Protein AF-A0A417IJ03-F1 (afdb_monomer)

Secondary structure (DSSP, 8-state):
--HHHHHHHHHHHIIIIIGGG--EEPP-SS-SSTTS---EEPPEEEESSPPPGGGS-TT-S-S-SEEEEEEEEEEEETTTTEEEEEEEEEEEEE--EEEGGGS-EE-SSSS--EE---SHHHHT-EEE-STTHHHHHHHHHHHHHHHHH-SEETTEEE-GGG--EEEE--BTTB----TTEEEEEEEEEEEEE-----GGGTT--

pLDDT: mean 91.31, std 9.57, range [49.16, 98.75]

Nearest PDB structures (foldseek):
  3fz2-assembly3_B  TM=5.671E-01  e=1.689E-02  Lambdavirus lambda
  3fzb-assembly1_B  TM=5.081E-01  e=8.027E-03  Lambdavirus lambda
  3fzb-assembly1_A  TM=5.126E-01  e=3.341E-02  Lambdavirus lambda
  3fzb-assembly2_C  TM=5.091E-01  e=3.782E-02  Lambdavirus lambda
  1q40-assembly3_C-2  TM=2.341E-01  e=6.494E+00  Candida albicans

Sequence (205 aa):
MSIVNSIETVRDWLTAEVCPLVKLKLPDDNATDASYPYKLVNPAAFSLFVPSKDRTPPNIAAPIPSVCVQIVQGDDDLLQSARDIKIRLCFSAWDPGYHGPDIFKPKGDGSGTYIQQYNEAAASYFVKNGEGWRDAWNFVDTALRLIENAEYLGDLRVIKEKGITFGPVTEQDAVPDFYPYWFAWAEFSVEEALTRNPKSYQHLL

Foldseek 3Di:
DDPVVVQVLLQVLCQPQQQVVAWAFDDDPPDLWLQPPTGTDRAHEEEADQDDQVPDPPVHPGSPQYKYKDWPDKDAPPVQQKMKTKIKIKGKGFHQFDAQQNDWDQPPPPPRDTGGDDDPVRSNDTDGDQPRLVSRVVSVVSVCVVLQPDCDSRQWGWPPVVPKDKFFDDDPNHRDPPPRMGMIMMITMTMDRNDDDDPVCPVVD

Radius of gyration: 20.74 Å; Cα contacts (8 Å, |Δi|>4): 393; chains: 1; bounding box: 51×36×72 Å

Structure (mmCIF, N/CA/C/O backbone):
data_AF-A0A417IJ03-F1
#
_entry.id   AF-A0A417IJ03-F1
#
loop_
_atom_site.group_PDB
_atom_site.id
_atom_site.type_symbol
_atom_site.label_atom_id
_atom_site.label_alt_id
_atom_site.label_comp_id
_atom_site.label_asym_id
_atom_site.label_entity_id
_atom_site.label_seq_id
_atom_site.pdbx_PDB_ins_code
_atom_site.Cartn_x
_atom_site.Cartn_y
_atom_site.Cartn_z
_atom_site.occupancy
_atom_site.B_iso_or_equiv
_atom_site.auth_seq_id
_atom_site.auth_comp_id
_atom_site.auth_asym_id
_atom_site.auth_ato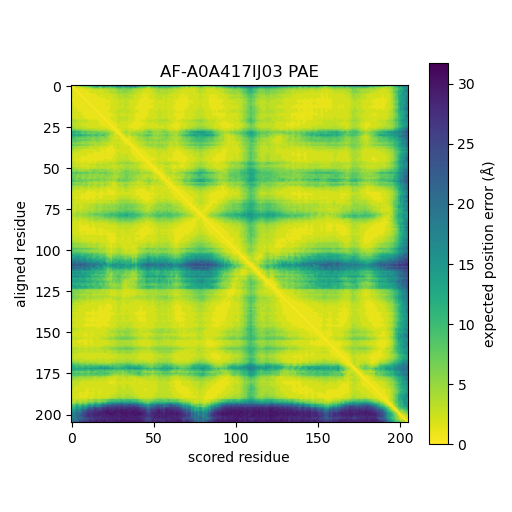m_id
_atom_site.pdbx_PDB_model_num
ATOM 1 N N . MET A 1 1 ? -14.340 -6.706 20.534 1.00 72.06 1 MET A N 1
ATOM 2 C CA . MET A 1 1 ? -13.175 -7.069 19.693 1.00 72.06 1 MET A CA 1
ATOM 3 C C . MET A 1 1 ? -11.891 -6.543 20.344 1.00 72.06 1 MET A C 1
ATOM 5 O O . MET A 1 1 ? -11.991 -5.743 21.274 1.00 72.06 1 MET A O 1
ATOM 9 N N . SER A 1 2 ? -10.714 -7.085 20.003 1.00 85.75 2 SER A N 1
ATOM 10 C CA . SER A 1 2 ? -9.432 -6.617 20.558 1.00 85.75 2 SER A CA 1
ATOM 11 C C . SER A 1 2 ? -8.776 -5.626 19.597 1.00 85.75 2 SER A C 1
ATOM 13 O O . SER A 1 2 ? -8.913 -5.787 18.392 1.00 85.75 2 SER A O 1
ATOM 15 N N . ILE 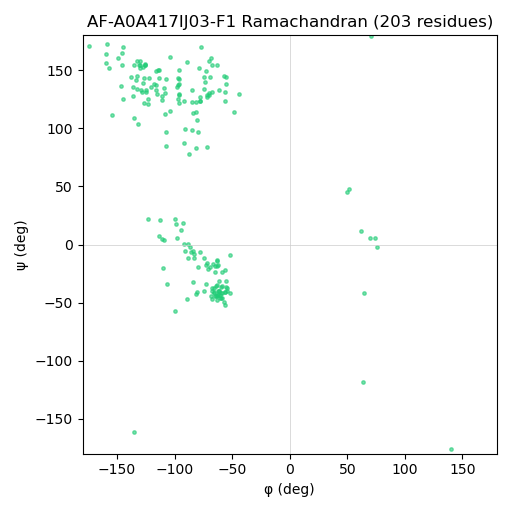A 1 3 ? -7.999 -4.674 20.121 1.00 90.50 3 ILE A N 1
ATOM 16 C CA . ILE A 1 3 ? -7.234 -3.712 19.307 1.00 90.50 3 ILE A CA 1
ATOM 17 C C . ILE A 1 3 ? -6.314 -4.433 18.304 1.00 90.50 3 ILE A C 1
ATOM 19 O O . ILE A 1 3 ? -6.135 -3.985 17.176 1.00 90.50 3 ILE A O 1
ATOM 23 N N . VAL A 1 4 ? -5.741 -5.571 18.714 1.00 92.00 4 VAL A N 1
ATOM 24 C CA . VAL A 1 4 ? -4.904 -6.404 17.840 1.00 92.00 4 VAL A CA 1
ATOM 25 C C . VAL A 1 4 ? -5.733 -6.942 16.680 1.00 92.00 4 VAL A C 1
ATOM 27 O O . VAL A 1 4 ? -5.292 -6.859 15.541 1.00 92.00 4 VAL A O 1
ATOM 30 N N . ASN A 1 5 ? -6.950 -7.423 16.946 1.00 92.06 5 ASN A N 1
ATOM 31 C CA . ASN A 1 5 ? -7.827 -7.922 15.890 1.00 92.06 5 ASN A CA 1
ATOM 32 C C . ASN A 1 5 ? -8.161 -6.817 14.891 1.00 92.06 5 ASN A C 1
ATOM 34 O O . ASN A 1 5 ? -8.135 -7.092 13.704 1.00 92.06 5 ASN A O 1
ATOM 38 N N . SER A 1 6 ? -8.401 -5.579 15.331 1.00 93.81 6 SER A N 1
ATOM 39 C CA . SER A 1 6 ? -8.721 -4.489 14.405 1.00 93.81 6 SER A CA 1
ATOM 40 C C . SER A 1 6 ? -7.569 -4.225 13.418 1.00 93.81 6 SER A C 1
ATOM 42 O O . SER A 1 6 ? -7.801 -4.038 12.226 1.00 93.81 6 SER A O 1
ATOM 44 N N . ILE A 1 7 ? -6.312 -4.271 13.882 1.00 96.38 7 ILE A N 1
ATOM 45 C CA . ILE A 1 7 ? -5.127 -4.133 13.012 1.00 96.38 7 ILE A CA 1
ATOM 46 C C . ILE A 1 7 ? -5.058 -5.287 12.006 1.00 96.38 7 ILE A C 1
ATOM 48 O O . ILE A 1 7 ? -4.857 -5.066 10.811 1.00 96.38 7 ILE A O 1
ATOM 52 N N . GLU A 1 8 ? -5.225 -6.513 12.495 1.00 96.69 8 GLU A N 1
ATOM 53 C CA . GLU A 1 8 ? -5.137 -7.731 11.690 1.00 96.69 8 GLU A CA 1
ATOM 54 C C . GLU A 1 8 ? -6.263 -7.799 10.650 1.00 96.69 8 GLU A C 1
ATOM 56 O O . GLU A 1 8 ? -5.994 -8.110 9.495 1.00 96.69 8 GLU A O 1
ATOM 61 N N . THR A 1 9 ? -7.489 -7.407 11.012 1.00 97.69 9 THR A N 1
ATOM 62 C CA . THR A 1 9 ? -8.634 -7.317 10.099 1.00 97.69 9 THR A CA 1
ATOM 63 C C . THR A 1 9 ? -8.343 -6.356 8.946 1.00 97.69 9 THR A C 1
ATOM 65 O O . THR A 1 9 ? -8.577 -6.697 7.786 1.00 97.69 9 THR A O 1
ATOM 68 N N . VAL A 1 10 ? -7.783 -5.172 9.226 1.00 98.31 10 VAL A N 1
ATOM 69 C CA . VAL A 1 10 ? -7.404 -4.223 8.165 1.00 98.31 10 VAL A CA 1
ATOM 70 C C . VAL A 1 10 ? -6.269 -4.784 7.303 1.00 98.31 10 VAL A C 1
ATOM 72 O O . VAL A 1 10 ? -6.330 -4.671 6.079 1.00 98.31 10 VAL A O 1
ATOM 75 N N . ARG A 1 11 ? -5.250 -5.419 7.898 1.00 98.19 11 ARG A N 1
ATOM 76 C CA . ARG A 1 11 ? -4.164 -6.069 7.140 1.00 98.19 11 ARG A CA 1
ATOM 77 C C . ARG A 1 11 ? -4.706 -7.155 6.210 1.00 98.19 11 ARG A C 1
ATOM 79 O O . ARG A 1 11 ? -4.299 -7.227 5.049 1.00 98.19 11 ARG A O 1
ATOM 86 N N . ASP A 1 12 ? -5.593 -8.005 6.707 1.00 98.31 12 ASP A N 1
ATOM 87 C CA . ASP A 1 12 ? -6.152 -9.119 5.941 1.00 98.31 12 ASP A CA 1
ATOM 88 C C . ASP A 1 12 ? -7.032 -8.609 4.802 1.00 98.31 12 ASP A C 1
ATOM 90 O O . ASP A 1 12 ? -6.914 -9.089 3.674 1.00 98.31 12 ASP A O 1
ATOM 94 N N . TRP A 1 13 ? -7.816 -7.559 5.054 1.00 98.56 13 TRP A N 1
ATOM 95 C CA . TRP A 1 13 ? -8.566 -6.868 4.009 1.00 98.56 13 TRP A CA 1
ATOM 96 C C . TRP A 1 13 ? -7.643 -6.270 2.935 1.00 98.56 13 TRP A C 1
ATOM 98 O O . TRP A 1 13 ? -7.865 -6.490 1.747 1.00 98.56 13 TRP A O 1
ATOM 108 N N . LEU A 1 14 ? -6.554 -5.593 3.320 1.00 98.56 14 LEU A N 1
ATOM 109 C CA . LEU A 1 14 ? -5.557 -5.080 2.367 1.00 98.56 14 LEU A CA 1
ATOM 110 C C . LEU A 1 14 ? -4.932 -6.207 1.537 1.00 98.56 14 LEU A C 1
ATOM 112 O O . LEU A 1 14 ? -4.755 -6.058 0.328 1.00 98.56 14 LEU A O 1
ATOM 116 N N . THR A 1 15 ? -4.623 -7.335 2.180 1.00 98.12 15 THR A N 1
ATOM 117 C CA . THR A 1 15 ? -4.050 -8.524 1.534 1.00 98.12 15 THR A CA 1
ATOM 118 C C . THR A 1 15 ? -4.996 -9.115 0.493 1.00 98.12 15 THR A C 1
ATOM 120 O O . THR A 1 15 ? -4.536 -9.538 -0.567 1.00 98.12 15 THR A O 1
ATOM 123 N N . ALA A 1 16 ? -6.295 -9.150 0.786 1.00 98.25 16 ALA A N 1
ATOM 124 C CA . ALA A 1 16 ? -7.304 -9.746 -0.082 1.00 98.25 16 ALA A CA 1
ATOM 125 C C . ALA A 1 16 ? -7.754 -8.808 -1.212 1.00 98.25 16 ALA A C 1
ATOM 127 O O . ALA A 1 16 ? -7.877 -9.247 -2.353 1.00 98.25 16 ALA A O 1
ATOM 128 N N . GLU A 1 17 ? -7.965 -7.526 -0.914 1.00 98.19 17 GLU A N 1
ATOM 129 C CA . GLU A 1 17 ? -8.695 -6.619 -1.808 1.00 98.19 17 GLU A CA 1
ATOM 130 C C . GLU A 1 17 ? -7.791 -5.606 -2.518 1.00 98.19 17 GLU A C 1
ATOM 132 O O . GLU A 1 17 ? -8.041 -5.255 -3.670 1.00 98.19 17 GLU A O 1
ATOM 137 N N . VAL A 1 18 ? -6.718 -5.138 -1.868 1.00 98.25 18 VAL A N 1
ATOM 138 C CA . VAL A 1 18 ? -5.872 -4.058 -2.408 1.00 98.25 18 VAL A CA 1
ATOM 139 C C . VAL A 1 18 ? -4.607 -4.606 -3.060 1.00 98.25 18 VAL A C 1
ATOM 141 O O . VAL A 1 18 ? -4.351 -4.357 -4.240 1.00 98.25 18 VAL A O 1
ATOM 144 N N . CYS A 1 19 ? -3.801 -5.359 -2.309 1.00 98.06 19 CYS A N 1
ATOM 145 C CA . CYS A 1 19 ? -2.496 -5.847 -2.757 1.00 98.06 19 CYS A CA 1
ATOM 146 C C . CYS A 1 19 ? -2.537 -6.632 -4.086 1.00 98.06 19 CYS A C 1
ATOM 148 O O . CYS A 1 19 ? -1.631 -6.451 -4.907 1.00 98.06 19 CYS A O 1
ATOM 150 N N . PRO A 1 20 ? -3.562 -7.457 -4.382 1.00 98.31 20 PRO A N 1
ATOM 151 C CA . PRO A 1 20 ? -3.639 -8.175 -5.653 1.00 98.31 20 PRO A CA 1
ATOM 152 C C . PRO A 1 20 ? -3.795 -7.270 -6.884 1.00 98.31 20 PRO A C 1
ATOM 154 O O . PRO A 1 20 ? -3.406 -7.680 -7.981 1.00 98.31 20 PRO A O 1
ATOM 157 N N . LEU A 1 21 ? -4.317 -6.049 -6.712 1.00 98.12 21 LEU A N 1
ATOM 158 C CA . LEU A 1 21 ? -4.596 -5.104 -7.800 1.00 98.12 21 LEU A CA 1
ATOM 159 C C . LEU A 1 21 ? -3.378 -4.281 -8.231 1.00 98.12 21 LEU A C 1
ATOM 161 O O . LEU A 1 21 ? -3.425 -3.625 -9.270 1.00 98.12 21 LEU A O 1
ATOM 165 N N . VAL A 1 22 ? -2.294 -4.314 -7.455 1.00 96.75 22 VAL A N 1
ATOM 166 C CA . VAL A 1 22 ? -1.090 -3.515 -7.706 1.00 96.75 22 VAL A CA 1
ATOM 167 C C . VAL A 1 22 ? 0.090 -4.433 -8.007 1.00 96.75 22 VAL A C 1
ATOM 169 O O . VAL A 1 22 ? 0.288 -5.459 -7.354 1.00 96.75 22 VAL A O 1
ATOM 172 N N . LYS A 1 23 ? 0.889 -4.060 -9.007 1.00 96.44 23 LYS A N 1
ATOM 173 C CA . LYS A 1 23 ? 2.135 -4.733 -9.382 1.00 96.44 23 LYS A CA 1
ATOM 174 C C . LYS A 1 23 ? 3.272 -3.723 -9.326 1.00 96.44 23 LYS A C 1
ATOM 176 O O . LYS A 1 23 ? 3.221 -2.728 -10.034 1.00 96.44 23 LYS A O 1
ATOM 181 N N . LEU A 1 24 ? 4.271 -3.994 -8.495 1.00 97.31 24 LEU A N 1
ATOM 182 C CA . LEU A 1 24 ? 5.397 -3.099 -8.219 1.00 97.31 24 LEU A CA 1
ATOM 183 C C . LEU A 1 24 ? 6.721 -3.854 -8.361 1.00 97.31 24 LEU A C 1
ATOM 185 O O . LEU A 1 24 ? 6.754 -5.078 -8.201 1.00 97.31 24 LEU A O 1
ATOM 189 N N . LYS A 1 25 ? 7.807 -3.138 -8.666 1.00 96.81 25 LYS A N 1
ATOM 190 C CA . LYS A 1 25 ? 9.141 -3.734 -8.820 1.00 96.81 25 LYS A CA 1
ATOM 191 C C . LYS A 1 25 ? 9.598 -4.380 -7.511 1.00 96.81 25 LYS A C 1
ATOM 193 O O . LYS A 1 25 ? 9.488 -3.796 -6.434 1.00 96.81 25 LYS A O 1
ATOM 198 N N . LEU A 1 26 ? 10.109 -5.603 -7.615 1.00 96.19 26 LEU A N 1
ATOM 199 C CA . LEU A 1 26 ? 10.764 -6.294 -6.509 1.00 96.19 26 LEU A CA 1
ATOM 200 C C . LEU A 1 26 ? 12.185 -5.731 -6.354 1.00 96.19 26 LEU A C 1
ATOM 202 O O . LEU A 1 26 ? 12.930 -5.812 -7.328 1.00 96.19 26 LEU A O 1
ATOM 206 N N . PRO A 1 27 ? 12.589 -5.214 -5.183 1.00 94.56 27 PRO A N 1
ATOM 207 C CA . PRO A 1 27 ? 13.952 -4.743 -4.975 1.00 94.56 27 PRO A CA 1
ATOM 208 C C . PRO A 1 27 ? 14.991 -5.830 -5.255 1.00 94.56 27 PRO A C 1
ATOM 210 O O . PRO A 1 27 ? 14.778 -6.999 -4.924 1.00 94.56 27 PRO A O 1
ATOM 213 N N . ASP A 1 28 ? 16.132 -5.420 -5.798 1.00 91.19 28 ASP A N 1
ATOM 214 C CA . ASP A 1 28 ? 17.338 -6.239 -5.888 1.00 91.19 28 ASP A CA 1
ATOM 215 C C . ASP A 1 28 ? 18.481 -5.542 -5.142 1.00 91.19 28 ASP A C 1
ATOM 217 O O . ASP A 1 28 ? 18.673 -4.329 -5.249 1.00 91.19 28 ASP A O 1
ATOM 221 N N . ASP A 1 29 ? 19.223 -6.319 -4.358 1.00 84.81 29 ASP A N 1
ATOM 222 C CA . ASP A 1 29 ? 20.291 -5.806 -3.498 1.00 84.81 29 ASP A CA 1
ATOM 223 C C . ASP A 1 29 ? 21.592 -5.539 -4.250 1.00 84.81 29 ASP A C 1
ATOM 225 O O . ASP A 1 29 ? 22.449 -4.801 -3.765 1.00 84.81 29 ASP A O 1
ATOM 229 N N . ASN A 1 30 ? 21.742 -6.143 -5.424 1.00 88.69 30 ASN A N 1
ATOM 230 C CA . ASN A 1 30 ? 22.956 -6.119 -6.223 1.00 88.69 30 ASN A CA 1
ATOM 231 C C . ASN A 1 30 ? 22.792 -5.295 -7.504 1.00 88.69 30 ASN A C 1
ATOM 233 O O . ASN A 1 30 ? 23.799 -4.878 -8.072 1.00 88.69 30 ASN A O 1
ATOM 237 N N . ALA A 1 31 ? 21.557 -5.058 -7.960 1.00 89.31 31 ALA A N 1
ATOM 238 C CA . ALA A 1 31 ? 21.288 -4.419 -9.243 1.00 89.31 31 ALA A CA 1
ATOM 239 C C . ALA A 1 31 ? 20.196 -3.339 -9.163 1.00 89.31 31 ALA A C 1
ATOM 241 O O . ALA A 1 31 ? 19.004 -3.620 -9.064 1.00 89.31 31 ALA A O 1
ATOM 242 N N . THR A 1 32 ? 20.614 -2.076 -9.285 1.00 89.19 32 THR A N 1
ATOM 243 C CA . THR A 1 32 ? 19.726 -0.901 -9.400 1.00 89.19 32 THR A CA 1
ATOM 244 C C . THR A 1 32 ? 19.826 -0.236 -10.780 1.00 89.19 32 THR A C 1
ATOM 246 O O . THR A 1 32 ? 19.584 0.965 -10.902 1.00 89.19 32 THR A O 1
ATOM 249 N N . ASP A 1 33 ? 20.297 -0.971 -11.786 1.00 90.25 33 ASP A N 1
ATOM 250 C CA . ASP A 1 33 ? 20.569 -0.495 -13.143 1.00 90.25 33 ASP A CA 1
ATOM 251 C C . ASP A 1 33 ? 20.031 -1.474 -14.203 1.00 90.25 33 ASP A C 1
ATOM 253 O O . ASP A 1 33 ? 19.203 -2.323 -13.896 1.00 90.25 33 ASP A O 1
ATOM 257 N N . ALA A 1 34 ? 20.510 -1.391 -15.450 1.00 89.38 34 ALA A N 1
ATOM 258 C CA . ALA A 1 34 ? 20.090 -2.281 -16.537 1.00 89.38 34 ALA A CA 1
ATOM 259 C C . ALA A 1 34 ? 20.270 -3.782 -16.243 1.00 89.38 34 ALA A C 1
ATOM 261 O O . ALA A 1 34 ? 19.620 -4.603 -16.884 1.00 89.38 34 ALA A O 1
ATOM 262 N N . SER A 1 35 ? 21.141 -4.159 -15.303 1.00 90.38 35 SER A N 1
ATOM 263 C CA . SER A 1 35 ? 21.333 -5.556 -14.901 1.00 90.38 35 SER A CA 1
ATOM 264 C C . SER A 1 35 ? 20.240 -6.082 -13.962 1.00 90.38 35 SER A C 1
ATOM 266 O O . SER A 1 35 ? 20.217 -7.282 -13.678 1.00 90.38 35 SER A O 1
ATOM 268 N N . TYR A 1 36 ? 19.329 -5.217 -13.500 1.00 91.44 36 TYR A N 1
ATOM 269 C CA . TYR A 1 36 ? 18.217 -5.582 -12.629 1.00 91.44 36 TYR A CA 1
ATOM 270 C C . TYR A 1 36 ? 17.356 -6.679 -13.273 1.00 91.44 36 TYR A C 1
ATOM 272 O O . TYR A 1 36 ? 16.827 -6.483 -14.375 1.00 91.44 36 TYR A O 1
ATOM 280 N N . PRO A 1 37 ? 17.162 -7.832 -12.602 1.00 90.38 37 PRO A N 1
ATOM 281 C CA . PRO A 1 37 ? 16.284 -8.883 -13.095 1.00 90.38 37 PRO A CA 1
ATOM 282 C C . PRO A 1 37 ? 14.823 -8.445 -12.953 1.00 90.38 37 PRO A C 1
ATOM 284 O O . PRO A 1 37 ? 14.149 -8.781 -11.978 1.00 90.38 37 PRO A O 1
ATOM 287 N N . TYR A 1 38 ? 14.344 -7.685 -13.944 1.00 91.38 38 TYR A N 1
ATOM 288 C CA . TYR A 1 38 ? 13.039 -7.033 -13.914 1.00 91.38 38 TYR A CA 1
ATOM 289 C C . TYR A 1 38 ? 11.924 -7.989 -13.496 1.00 91.38 38 TYR A C 1
ATOM 291 O O . TYR A 1 38 ? 11.579 -8.934 -14.214 1.00 91.38 38 TYR A O 1
ATOM 299 N N . LYS A 1 39 ? 11.334 -7.717 -12.330 1.00 93.38 39 LYS A N 1
ATOM 300 C CA . LYS A 1 39 ? 10.291 -8.553 -11.749 1.00 93.38 39 LYS A CA 1
ATOM 301 C C . LYS A 1 39 ? 9.273 -7.700 -11.017 1.00 93.38 39 LYS A C 1
ATOM 303 O O . LYS A 1 39 ? 9.603 -6.977 -10.084 1.00 93.38 39 LYS A O 1
ATOM 308 N N . LEU A 1 40 ? 8.013 -7.867 -11.400 1.00 94.88 40 LEU A N 1
ATOM 309 C CA . LEU A 1 40 ? 6.889 -7.268 -10.697 1.00 94.88 40 LEU A CA 1
ATOM 310 C C . LEU A 1 40 ? 6.279 -8.264 -9.711 1.00 94.88 40 LEU A C 1
ATOM 312 O O . LEU A 1 40 ? 6.083 -9.442 -10.027 1.00 94.88 40 LEU A O 1
ATOM 316 N N . VAL A 1 41 ? 5.940 -7.778 -8.525 1.00 96.75 41 VAL A N 1
ATOM 317 C CA . VAL A 1 41 ? 5.281 -8.537 -7.460 1.00 96.75 41 VAL A CA 1
ATOM 318 C C . VAL A 1 41 ? 4.067 -7.776 -6.946 1.00 96.75 41 VAL A C 1
ATOM 320 O O . VAL A 1 41 ? 3.961 -6.562 -7.114 1.00 96.75 41 VAL A O 1
ATOM 323 N N . ASN A 1 42 ? 3.130 -8.498 -6.336 1.00 97.69 42 ASN A N 1
ATOM 324 C CA . ASN A 1 42 ? 2.118 -7.849 -5.512 1.00 97.69 42 ASN A CA 1
ATOM 325 C C . ASN A 1 42 ? 2.772 -7.400 -4.196 1.00 97.69 42 ASN A C 1
ATOM 327 O O . ASN A 1 42 ? 3.588 -8.159 -3.661 1.00 97.69 42 ASN A O 1
ATOM 331 N N . PRO A 1 43 ? 2.444 -6.205 -3.677 1.00 97.94 43 PRO A N 1
ATOM 332 C CA . PRO A 1 43 ? 2.925 -5.780 -2.372 1.00 97.94 43 PRO A CA 1
ATOM 333 C C . PRO A 1 43 ? 2.394 -6.687 -1.256 1.00 97.94 43 PRO A C 1
ATOM 335 O O . PRO A 1 43 ? 1.330 -7.294 -1.377 1.00 97.94 43 PRO A O 1
ATOM 338 N N . ALA A 1 44 ? 3.129 -6.763 -0.150 1.00 97.88 44 ALA A N 1
ATOM 339 C CA . ALA A 1 44 ? 2.656 -7.415 1.071 1.00 97.88 44 ALA A CA 1
ATOM 340 C C . ALA A 1 44 ? 1.904 -6.428 1.979 1.00 97.88 44 ALA A C 1
ATOM 342 O O . ALA A 1 44 ? 2.141 -5.224 1.913 1.00 97.88 44 ALA A O 1
ATOM 343 N N . ALA A 1 45 ? 1.035 -6.929 2.860 1.00 98.12 45 ALA A N 1
ATOM 344 C CA . ALA A 1 45 ? 0.474 -6.136 3.951 1.00 98.12 45 ALA A CA 1
ATOM 345 C C . ALA A 1 45 ? 1.052 -6.596 5.297 1.00 98.12 45 ALA A C 1
ATOM 347 O O . ALA A 1 45 ? 1.119 -7.795 5.572 1.00 98.12 45 ALA A O 1
ATOM 348 N N . PHE A 1 46 ? 1.449 -5.650 6.147 1.00 97.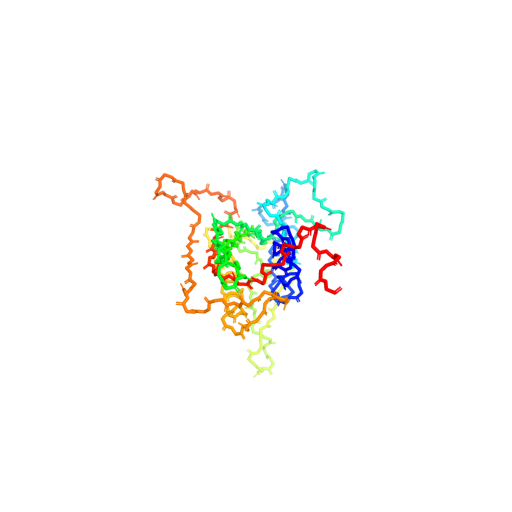94 46 PHE A N 1
ATOM 349 C CA . PHE A 1 46 ? 2.027 -5.921 7.463 1.00 97.94 46 PHE A CA 1
ATOM 350 C C . PHE A 1 46 ? 1.287 -5.193 8.582 1.00 97.94 46 PHE A C 1
ATOM 352 O O . PHE A 1 46 ? 0.697 -4.133 8.378 1.00 97.94 46 PHE A O 1
ATOM 359 N N . SER A 1 47 ? 1.368 -5.752 9.785 1.00 96.88 47 SER A N 1
ATOM 360 C CA . SER A 1 47 ? 0.833 -5.152 11.006 1.00 96.88 47 SER A CA 1
ATOM 361 C C . SER A 1 47 ? 1.940 -4.401 11.747 1.00 96.88 47 SER A C 1
ATOM 363 O O . SER A 1 47 ? 2.989 -4.972 12.038 1.00 96.88 47 SER A O 1
ATOM 365 N N . LEU A 1 48 ? 1.683 -3.144 12.111 1.00 93.62 48 LEU A N 1
ATOM 366 C CA . LEU A 1 48 ? 2.498 -2.222 12.920 1.00 93.62 48 LEU A CA 1
ATOM 367 C C . LEU A 1 48 ? 3.853 -1.782 12.351 1.00 93.62 48 LEU A C 1
ATOM 369 O O . LEU A 1 48 ? 4.207 -0.607 12.485 1.00 93.62 48 LEU A O 1
ATOM 373 N N . PHE A 1 49 ? 4.619 -2.682 11.742 1.00 92.38 49 PHE A N 1
ATOM 374 C CA . PHE A 1 49 ? 5.932 -2.376 11.184 1.00 92.38 49 PHE A CA 1
ATOM 375 C C . PHE A 1 49 ? 6.222 -3.187 9.919 1.00 92.38 49 PHE A C 1
ATOM 377 O O . PHE A 1 49 ? 5.723 -4.296 9.734 1.00 92.38 49 PHE A O 1
ATOM 384 N N . VAL A 1 50 ? 7.091 -2.643 9.066 1.00 93.81 50 VAL A N 1
ATOM 385 C CA . VAL A 1 50 ? 7.684 -3.383 7.947 1.00 93.81 50 VAL A CA 1
ATOM 386 C C . VAL A 1 50 ? 8.857 -4.207 8.495 1.00 93.81 50 VAL A C 1
ATOM 388 O O . VAL A 1 50 ? 9.755 -3.628 9.114 1.00 93.81 50 VAL A O 1
ATOM 391 N N . PRO A 1 51 ? 8.871 -5.542 8.332 1.00 92.31 51 PRO A N 1
ATOM 392 C CA . PRO A 1 51 ? 9.942 -6.372 8.865 1.00 92.31 51 PRO A CA 1
ATOM 393 C C . PRO A 1 51 ? 11.269 -6.101 8.153 1.00 92.31 51 PRO A C 1
ATOM 395 O O . PRO A 1 51 ? 11.317 -5.721 6.984 1.00 92.31 51 PRO A O 1
ATOM 398 N N . SER A 1 52 ? 12.373 -6.362 8.850 1.00 89.19 52 SER A N 1
ATOM 399 C CA . SER A 1 52 ? 13.681 -6.466 8.208 1.00 89.19 52 SER A CA 1
ATOM 400 C C . SER A 1 52 ? 13.737 -7.711 7.313 1.00 89.19 52 SER A C 1
ATOM 402 O O . SER A 1 52 ? 12.950 -8.651 7.463 1.00 89.19 52 SER A O 1
ATOM 404 N N . LYS A 1 53 ? 14.684 -7.747 6.371 1.00 84.06 53 LYS A N 1
ATOM 405 C CA . LYS A 1 53 ? 14.815 -8.859 5.413 1.00 84.06 53 LYS A CA 1
ATOM 406 C C . LYS A 1 53 ? 14.977 -10.222 6.091 1.00 84.06 53 LYS A C 1
ATOM 408 O O . LYS A 1 53 ? 14.328 -11.177 5.686 1.00 84.06 53 LYS A O 1
ATOM 413 N N . ASP A 1 54 ? 15.763 -10.299 7.163 1.00 87.00 54 ASP A N 1
ATOM 414 C CA . ASP A 1 54 ? 15.979 -11.517 7.962 1.00 87.00 54 ASP A CA 1
ATOM 415 C C . ASP A 1 54 ? 14.729 -11.989 8.724 1.00 87.00 54 ASP A C 1
ATOM 417 O O . ASP A 1 54 ? 14.666 -13.135 9.163 1.00 87.00 54 ASP A O 1
ATOM 421 N N . ARG A 1 55 ? 13.727 -11.116 8.872 1.00 87.81 55 ARG A N 1
ATOM 422 C CA . ARG A 1 55 ? 12.463 -11.381 9.577 1.00 87.81 55 ARG A CA 1
ATOM 423 C C . ARG A 1 55 ? 11.257 -11.392 8.646 1.00 87.81 55 ARG A C 1
ATOM 425 O O . ARG A 1 55 ? 10.122 -11.433 9.117 1.00 87.81 55 ARG A O 1
ATOM 432 N N . THR A 1 56 ? 11.486 -11.323 7.337 1.00 88.31 56 THR A N 1
ATOM 433 C CA . THR A 1 56 ? 10.411 -11.372 6.348 1.00 88.31 56 THR A CA 1
ATOM 434 C C . THR A 1 56 ? 9.825 -12.789 6.316 1.00 88.31 56 THR A C 1
ATOM 436 O O . THR A 1 56 ? 10.589 -13.755 6.248 1.00 88.31 56 THR A O 1
ATOM 439 N N . PRO A 1 57 ? 8.490 -12.951 6.394 1.00 87.94 57 PRO A N 1
ATOM 440 C CA . PRO A 1 57 ? 7.859 -14.266 6.343 1.00 87.94 57 PRO A CA 1
ATOM 441 C C . PRO A 1 57 ? 8.250 -15.064 5.085 1.00 87.94 57 PRO A C 1
ATOM 443 O O . PRO A 1 57 ? 8.343 -14.472 4.011 1.00 87.94 57 PRO A O 1
ATOM 446 N N . PRO A 1 58 ? 8.416 -16.402 5.161 1.00 86.06 58 PRO A N 1
ATOM 447 C CA . PRO A 1 58 ? 8.916 -17.210 4.038 1.00 86.06 58 PRO A CA 1
ATOM 448 C C . PRO A 1 58 ? 8.081 -17.142 2.750 1.00 86.06 58 PRO A C 1
ATOM 450 O O . PRO A 1 58 ? 8.585 -17.425 1.667 1.00 86.06 58 PRO A O 1
ATOM 453 N N . ASN A 1 59 ? 6.796 -16.803 2.860 1.00 88.81 59 ASN A N 1
ATOM 454 C CA . ASN A 1 59 ? 5.866 -16.667 1.738 1.00 88.81 59 ASN A CA 1
ATOM 455 C C . ASN A 1 59 ? 5.876 -15.267 1.096 1.00 88.81 59 ASN A C 1
ATOM 457 O O . ASN A 1 59 ? 5.149 -15.045 0.129 1.00 88.81 59 ASN A O 1
ATOM 461 N N . ILE A 1 60 ? 6.665 -14.329 1.622 1.00 88.56 60 ILE A N 1
ATOM 462 C CA . ILE A 1 60 ? 6.771 -12.957 1.129 1.00 88.56 60 ILE A CA 1
ATOM 463 C C . ILE A 1 60 ? 8.158 -12.766 0.513 1.00 88.56 60 ILE A C 1
ATOM 465 O O . ILE A 1 60 ? 9.175 -13.001 1.155 1.00 88.56 60 ILE A O 1
ATOM 469 N N . ALA A 1 61 ? 8.196 -12.335 -0.750 1.00 87.75 61 ALA A N 1
ATOM 470 C CA . ALA A 1 61 ? 9.440 -12.244 -1.517 1.00 87.75 61 ALA A CA 1
ATOM 471 C C . ALA A 1 61 ? 10.424 -11.200 -0.963 1.00 87.75 61 ALA A C 1
ATOM 473 O O . ALA A 1 61 ? 11.631 -11.415 -1.005 1.00 87.75 61 ALA A O 1
ATOM 474 N N . ALA A 1 62 ? 9.906 -10.072 -0.474 1.00 92.50 62 ALA A N 1
ATOM 475 C CA . ALA A 1 62 ? 10.676 -8.992 0.127 1.00 92.50 62 ALA A CA 1
ATOM 476 C C . ALA A 1 62 ? 9.765 -8.125 1.015 1.00 92.50 62 ALA A C 1
ATOM 478 O O . ALA A 1 62 ? 8.555 -8.076 0.782 1.00 92.50 62 ALA A O 1
ATOM 479 N N . PRO A 1 63 ? 10.321 -7.410 2.009 1.00 94.50 63 PRO A N 1
ATOM 480 C CA . PRO A 1 63 ? 9.542 -6.522 2.876 1.00 94.50 63 PRO A CA 1
ATOM 481 C C . PRO A 1 63 ? 9.011 -5.267 2.160 1.00 94.50 63 PRO A C 1
ATOM 483 O O . PRO A 1 63 ? 8.069 -4.638 2.634 1.00 94.50 63 PRO A O 1
ATOM 486 N N . ILE A 1 64 ? 9.598 -4.900 1.021 1.00 95.62 64 ILE A N 1
ATOM 487 C CA . ILE A 1 64 ? 9.144 -3.829 0.128 1.00 95.62 64 ILE A CA 1
ATOM 488 C C . ILE A 1 64 ? 9.036 -4.454 -1.267 1.00 95.62 64 ILE A C 1
ATOM 490 O O . ILE A 1 64 ? 9.923 -5.233 -1.626 1.00 95.62 64 ILE A O 1
ATOM 494 N N . PRO A 1 65 ? 7.997 -4.154 -2.061 1.00 97.69 65 PRO A N 1
ATOM 495 C CA . PRO A 1 65 ? 6.904 -3.210 -1.805 1.00 97.69 65 PRO A CA 1
ATOM 496 C C . PRO A 1 65 ? 5.874 -3.731 -0.790 1.00 97.69 65 PRO A C 1
ATOM 498 O O . PRO A 1 65 ? 5.571 -4.925 -0.751 1.00 97.69 65 PRO A O 1
ATOM 501 N N . SER A 1 66 ? 5.322 -2.843 0.038 1.00 98.31 66 SER A N 1
ATOM 502 C CA . SER A 1 66 ? 4.327 -3.219 1.053 1.00 98.31 66 SER A CA 1
ATOM 503 C C . SER A 1 66 ? 3.467 -2.059 1.553 1.00 98.31 66 SER A C 1
ATOM 505 O O . SER A 1 66 ? 3.805 -0.890 1.364 1.00 98.31 66 SER A O 1
ATOM 507 N N . VAL A 1 67 ? 2.357 -2.398 2.210 1.00 98.62 67 VAL A N 1
ATOM 508 C CA . VAL A 1 67 ? 1.545 -1.495 3.033 1.00 98.62 67 VAL A CA 1
ATOM 509 C C . VAL A 1 67 ? 1.571 -1.961 4.489 1.00 98.62 67 VAL A C 1
ATOM 511 O O . VAL A 1 67 ? 1.393 -3.139 4.782 1.00 98.62 67 VAL A O 1
ATOM 514 N N . CYS A 1 68 ? 1.795 -1.048 5.424 1.00 98.06 68 CYS A N 1
ATOM 515 C CA . CYS A 1 68 ? 1.849 -1.339 6.851 1.00 98.06 68 CYS A CA 1
ATOM 516 C C . CYS A 1 68 ? 0.701 -0.646 7.591 1.00 98.06 68 CYS A C 1
ATOM 518 O O . CYS A 1 68 ? 0.524 0.561 7.452 1.00 98.06 68 CYS A O 1
ATOM 520 N N . VAL A 1 69 ? -0.046 -1.393 8.404 1.00 98.50 69 VAL A N 1
ATOM 521 C CA . VAL A 1 69 ? -1.184 -0.901 9.194 1.00 98.50 69 VAL A CA 1
ATOM 522 C C . VAL A 1 69 ? -0.719 -0.468 10.579 1.00 98.50 69 VAL A C 1
ATOM 524 O O . VAL A 1 69 ? -0.158 -1.264 11.326 1.00 98.50 69 VAL A O 1
ATOM 527 N N . GLN A 1 70 ? -0.982 0.776 10.958 1.00 97.31 70 GLN A N 1
ATOM 528 C CA . GLN A 1 70 ? -0.639 1.348 12.258 1.00 97.31 70 GLN A CA 1
ATOM 529 C C . GLN A 1 70 ? -1.864 1.986 12.910 1.00 97.31 70 GLN A C 1
ATOM 531 O O . GLN A 1 70 ? -2.772 2.453 12.228 1.00 97.31 70 GLN A O 1
ATOM 536 N N . ILE A 1 71 ? -1.870 2.044 14.240 1.00 96.06 71 ILE A N 1
ATOM 537 C CA . ILE A 1 71 ? -2.842 2.838 14.994 1.00 96.06 71 ILE A CA 1
ATOM 538 C C . ILE A 1 71 ? -2.204 4.180 15.324 1.00 96.06 71 ILE A C 1
ATOM 540 O O . ILE A 1 71 ? -1.113 4.229 15.889 1.00 96.06 71 ILE A O 1
ATOM 544 N N . VAL A 1 72 ? -2.910 5.256 14.998 1.00 96.31 72 VAL A N 1
ATOM 545 C CA . VAL A 1 72 ? -2.535 6.623 15.375 1.00 96.31 72 VAL A CA 1
ATOM 546 C C . VAL A 1 72 ? -3.144 6.973 16.725 1.00 96.31 72 VAL A C 1
ATOM 548 O O . VAL A 1 72 ? -2.470 7.497 17.606 1.00 96.31 72 VAL A O 1
ATOM 551 N N . GLN A 1 73 ? -4.432 6.677 16.882 1.00 95.06 73 GLN A N 1
ATOM 552 C CA . GLN A 1 73 ? -5.217 7.017 18.061 1.00 95.06 73 GLN A CA 1
ATOM 553 C C . GLN A 1 73 ? -6.424 6.081 18.163 1.00 95.06 73 GLN A C 1
ATOM 555 O O . GLN A 1 73 ? -6.923 5.605 17.145 1.00 95.06 73 GLN A O 1
ATOM 560 N N . GLY A 1 74 ? -6.909 5.846 19.380 1.00 94.94 74 GLY A N 1
ATOM 561 C CA . GLY A 1 74 ? -8.214 5.238 19.627 1.00 94.94 74 GLY A CA 1
ATOM 562 C C . GLY A 1 74 ? -9.012 6.056 20.639 1.00 94.94 74 GLY A C 1
ATOM 563 O O . GLY A 1 74 ? -8.415 6.731 21.480 1.00 94.94 74 GLY A O 1
ATOM 564 N N . ASP A 1 75 ? -10.334 5.989 20.546 1.00 94.19 75 ASP A N 1
ATOM 565 C CA . ASP A 1 75 ? -11.288 6.651 21.438 1.00 94.19 75 ASP A CA 1
ATOM 566 C C . ASP A 1 75 ? -12.412 5.666 21.800 1.00 94.19 75 ASP A C 1
ATOM 568 O O . ASP A 1 75 ? -12.972 5.024 20.914 1.00 94.19 75 ASP A O 1
ATOM 572 N N . ASP A 1 76 ? -12.693 5.487 23.094 1.00 93.75 76 ASP A N 1
ATOM 573 C CA . ASP A 1 76 ? -13.734 4.573 23.590 1.00 93.75 76 ASP A CA 1
ATOM 574 C C . ASP A 1 76 ? -14.962 5.395 24.027 1.00 93.75 76 ASP A C 1
ATOM 576 O O . ASP A 1 76 ? -14.906 6.095 25.043 1.00 93.75 76 ASP A O 1
ATOM 580 N N . ASP A 1 77 ? -16.098 5.240 23.341 1.00 90.62 77 ASP A N 1
ATOM 581 C CA . ASP A 1 77 ? -17.394 5.702 23.847 1.00 90.62 77 ASP A CA 1
ATOM 582 C C . ASP A 1 77 ? -17.983 4.623 24.767 1.00 90.62 77 ASP A C 1
ATOM 584 O O . ASP A 1 77 ? -18.577 3.628 24.338 1.00 90.62 77 ASP A O 1
ATOM 588 N N . LEU A 1 78 ? -17.807 4.822 26.073 1.00 88.50 78 LEU A N 1
ATOM 589 C CA . LEU A 1 78 ? -18.269 3.889 27.102 1.00 88.50 78 LEU A CA 1
ATOM 590 C C . LEU A 1 78 ? -19.795 3.864 27.266 1.00 88.50 78 LEU A C 1
ATOM 592 O O . LEU A 1 78 ? -20.321 2.885 27.795 1.00 88.50 78 LEU A O 1
ATOM 596 N N . LEU A 1 79 ? -20.506 4.912 26.840 1.00 87.62 79 LEU A N 1
ATOM 597 C CA . LEU A 1 79 ? -21.968 4.961 26.911 1.00 87.62 79 LEU A CA 1
ATOM 598 C C . LEU A 1 79 ? -22.583 4.189 25.747 1.00 87.62 79 LEU A C 1
ATOM 600 O O . LEU A 1 79 ? -23.540 3.440 25.941 1.00 87.62 79 LEU A O 1
ATOM 604 N N . GLN A 1 80 ? -22.004 4.336 24.556 1.00 87.44 80 GLN A N 1
ATOM 605 C CA . GLN A 1 80 ? -22.441 3.626 23.353 1.00 87.44 80 GLN A CA 1
ATOM 606 C C . GLN A 1 80 ? -21.807 2.240 23.211 1.00 87.44 80 GLN A C 1
ATOM 608 O O . GLN A 1 80 ? -22.203 1.471 22.340 1.00 87.44 80 GLN A O 1
ATOM 613 N N . SER A 1 81 ? -20.859 1.888 24.087 1.00 89.25 81 SER A N 1
ATOM 614 C CA . SER A 1 81 ? -20.070 0.657 23.981 1.00 89.25 81 SER A CA 1
ATOM 615 C C . SER A 1 81 ? -19.445 0.508 22.589 1.00 89.25 81 SER A C 1
ATOM 617 O O . SER A 1 81 ? -19.508 -0.561 21.979 1.00 89.25 81 SER A O 1
ATOM 619 N N . ALA A 1 82 ? -18.821 1.580 22.105 1.00 91.31 82 ALA A N 1
ATOM 620 C CA . ALA A 1 82 ? -18.159 1.650 20.808 1.00 91.31 82 ALA A CA 1
ATOM 621 C C . ALA A 1 82 ? -16.705 2.111 20.965 1.00 91.31 82 ALA A C 1
ATOM 623 O O . ALA A 1 82 ? -16.345 2.754 21.954 1.00 91.31 82 ALA A O 1
ATOM 624 N N . ARG A 1 83 ? -15.862 1.750 20.000 1.00 93.81 83 ARG A N 1
ATOM 625 C CA . ARG A 1 83 ? -14.500 2.263 19.871 1.00 93.81 83 ARG A CA 1
ATOM 626 C C . ARG A 1 83 ? -14.283 2.779 18.463 1.00 93.81 83 ARG A C 1
ATOM 628 O O . ARG A 1 83 ? -14.437 2.019 17.510 1.00 93.81 83 ARG A O 1
ATOM 635 N N . ASP A 1 84 ? -13.746 3.984 18.383 1.00 95.81 84 ASP A N 1
ATOM 636 C CA . ASP A 1 84 ? -13.198 4.554 17.165 1.00 95.81 84 ASP A CA 1
ATOM 637 C C . ASP A 1 84 ? -11.682 4.370 17.145 1.00 95.81 84 ASP A C 1
ATOM 639 O O . ASP A 1 84 ? -10.991 4.622 18.134 1.00 95.81 84 ASP A O 1
ATOM 643 N N . ILE A 1 85 ? -11.136 3.960 16.005 1.00 96.81 85 ILE A N 1
ATOM 644 C CA . ILE A 1 85 ? -9.699 3.772 15.804 1.00 96.81 85 ILE A CA 1
ATOM 645 C C . ILE A 1 85 ? -9.280 4.557 14.570 1.00 96.81 85 ILE A C 1
ATOM 647 O O . ILE A 1 85 ? -9.775 4.322 13.469 1.00 96.81 85 ILE A O 1
ATOM 651 N N . LYS A 1 86 ? -8.335 5.482 14.737 1.00 98.19 86 LYS A N 1
ATOM 652 C CA . LYS A 1 86 ? -7.650 6.133 13.623 1.00 98.19 86 LYS A CA 1
ATOM 653 C C . LYS A 1 86 ? -6.500 5.243 13.160 1.00 98.19 86 LYS A C 1
ATOM 655 O O . LYS A 1 86 ? -5.528 5.043 13.894 1.00 98.19 86 LYS A O 1
ATOM 660 N N . ILE A 1 87 ? -6.626 4.721 11.948 1.00 98.31 87 ILE A N 1
ATOM 661 C CA . ILE A 1 87 ? -5.651 3.853 11.293 1.00 98.31 87 ILE A CA 1
ATOM 662 C C . ILE A 1 87 ? -4.780 4.693 10.365 1.00 98.31 87 ILE A C 1
ATOM 664 O O . ILE A 1 87 ? -5.296 5.532 9.632 1.00 98.31 87 ILE A O 1
ATOM 668 N N . ARG A 1 88 ? -3.472 4.431 10.366 1.00 98.56 88 ARG A N 1
ATOM 669 C CA . ARG A 1 88 ? -2.521 4.898 9.356 1.00 98.56 88 ARG A CA 1
ATOM 670 C C . ARG A 1 88 ? -2.032 3.713 8.539 1.00 98.56 88 ARG A C 1
ATOM 672 O O . ARG A 1 88 ? -1.543 2.733 9.088 1.00 98.56 88 ARG A O 1
ATOM 679 N N . LEU A 1 89 ? -2.138 3.829 7.228 1.00 98.75 89 LEU A N 1
ATOM 680 C CA . LEU A 1 89 ? -1.509 2.949 6.260 1.00 98.75 89 LEU A CA 1
ATOM 681 C C . LEU A 1 89 ? -0.221 3.607 5.784 1.00 98.75 89 LEU A C 1
ATOM 683 O O . LEU A 1 89 ? -0.262 4.741 5.316 1.00 98.75 89 LEU A O 1
ATOM 687 N N . CYS A 1 90 ? 0.902 2.907 5.892 1.00 98.38 90 CYS A N 1
ATOM 688 C CA . CYS A 1 90 ? 2.202 3.350 5.393 1.00 98.38 90 CYS A CA 1
ATOM 689 C C . CYS A 1 90 ? 2.576 2.509 4.173 1.00 98.38 90 CYS A C 1
ATOM 691 O O . CYS A 1 90 ? 2.811 1.310 4.300 1.00 98.38 90 CYS A O 1
ATOM 693 N N . PHE A 1 91 ? 2.619 3.131 3.002 1.00 98.56 91 PHE A N 1
ATOM 694 C CA . PHE A 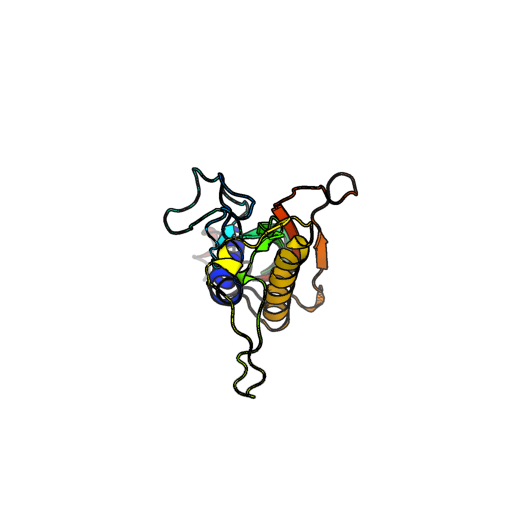1 91 ? 2.906 2.495 1.721 1.00 98.56 91 PHE A CA 1
ATOM 695 C C . PHE A 1 91 ? 4.383 2.646 1.379 1.00 98.56 91 PHE A C 1
ATOM 697 O O . PHE A 1 91 ? 4.981 3.694 1.624 1.00 98.56 91 PHE A O 1
ATOM 704 N N . SER A 1 92 ? 4.957 1.604 0.788 1.00 97.81 92 SER A N 1
ATOM 705 C CA . SER A 1 92 ? 6.346 1.575 0.349 1.00 97.81 92 SER A CA 1
ATOM 706 C C . SER A 1 92 ? 6.472 0.948 -1.035 1.00 97.81 92 SER A C 1
ATOM 708 O O . SER A 1 92 ? 5.883 -0.098 -1.324 1.00 97.81 92 SER A O 1
ATOM 710 N N . ALA A 1 93 ? 7.275 1.584 -1.878 1.00 97.81 93 ALA A N 1
ATOM 711 C CA . ALA A 1 93 ? 7.664 1.089 -3.188 1.00 97.81 93 ALA A CA 1
ATOM 712 C C . ALA A 1 93 ? 9.179 1.227 -3.372 1.00 97.81 93 ALA A C 1
ATOM 714 O O . ALA A 1 93 ? 9.835 2.032 -2.709 1.00 97.81 93 ALA A O 1
ATOM 715 N N . TRP A 1 94 ? 9.728 0.434 -4.284 1.00 97.00 94 TRP A N 1
ATOM 716 C CA . TRP A 1 94 ? 11.104 0.553 -4.745 1.00 97.00 94 TRP A CA 1
ATOM 717 C C . TRP A 1 94 ? 11.073 0.743 -6.249 1.00 97.00 94 TRP A C 1
ATOM 719 O O . TRP A 1 94 ? 10.486 -0.075 -6.954 1.00 97.00 94 TRP A O 1
ATOM 729 N N . ASP A 1 95 ? 11.699 1.809 -6.727 1.00 96.75 95 ASP A N 1
ATOM 730 C CA . ASP A 1 95 ? 11.879 2.028 -8.154 1.00 96.75 95 ASP A CA 1
ATOM 731 C C . ASP A 1 95 ? 13.117 2.917 -8.393 1.00 96.75 95 ASP A C 1
ATOM 733 O O . ASP A 1 95 ? 13.100 4.102 -8.038 1.00 96.75 95 ASP A O 1
ATOM 737 N N . PRO A 1 96 ? 14.203 2.362 -8.972 1.00 96.12 96 PRO A N 1
ATOM 738 C CA . PRO A 1 96 ? 15.415 3.107 -9.304 1.00 96.12 96 PRO A CA 1
ATOM 739 C C . PRO A 1 96 ? 15.329 3.828 -10.665 1.00 96.12 96 PRO A C 1
ATOM 741 O O . PRO A 1 96 ? 16.249 4.550 -11.057 1.00 96.12 96 PRO A O 1
ATOM 744 N N . GLY A 1 97 ? 14.261 3.618 -11.429 1.00 95.00 97 GLY A N 1
ATOM 745 C CA . GLY A 1 97 ? 14.052 4.229 -12.732 1.00 95.00 97 GLY A CA 1
ATOM 746 C C . GLY A 1 97 ? 13.452 3.279 -13.763 1.00 95.00 97 GLY A C 1
ATOM 747 O O . GLY A 1 97 ? 13.114 2.121 -13.499 1.00 95.00 97 GLY A O 1
ATOM 748 N N . TYR A 1 98 ? 13.332 3.787 -14.986 1.00 94.44 98 TYR A N 1
ATOM 749 C CA . TYR A 1 98 ? 12.644 3.087 -16.063 1.00 94.44 98 TYR A CA 1
ATOM 750 C C . TYR A 1 98 ? 13.513 1.989 -16.656 1.00 94.44 98 TYR A C 1
ATOM 752 O O . TYR A 1 98 ? 14.622 2.252 -17.118 1.00 94.44 98 TYR A O 1
ATOM 760 N N . HIS A 1 99 ? 12.968 0.783 -16.703 1.00 93.50 99 HIS A N 1
ATOM 761 C CA . HIS A 1 99 ? 13.510 -0.353 -17.433 1.00 93.50 99 HIS A CA 1
ATOM 762 C C . HIS A 1 99 ? 12.707 -0.568 -18.714 1.00 93.50 99 HIS A C 1
ATOM 764 O O . HIS A 1 99 ? 11.575 -0.103 -18.834 1.00 93.50 99 HIS A O 1
ATOM 770 N N . GLY A 1 100 ? 13.266 -1.288 -19.686 1.00 91.31 100 GLY A N 1
ATOM 771 C CA . GLY A 1 100 ? 12.585 -1.511 -20.966 1.00 91.31 100 GLY A CA 1
ATOM 772 C C . GLY A 1 100 ? 11.148 -2.042 -20.849 1.00 91.31 100 GLY A C 1
ATOM 773 O O . GLY A 1 100 ? 10.285 -1.521 -21.559 1.00 91.31 100 GLY A O 1
ATOM 774 N N . PRO A 1 101 ? 10.842 -2.997 -19.944 1.00 90.88 101 PRO A N 1
ATOM 775 C CA . PRO A 1 101 ? 9.471 -3.467 -19.734 1.00 90.88 101 PRO A CA 1
ATOM 776 C C . PRO A 1 101 ? 8.486 -2.406 -19.212 1.00 90.88 101 PRO A C 1
ATOM 778 O O . PRO A 1 101 ? 7.281 -2.584 -19.389 1.00 90.88 101 PRO A O 1
ATOM 781 N N . ASP A 1 102 ? 8.963 -1.294 -18.637 1.00 89.50 102 ASP A N 1
ATOM 782 C CA . ASP A 1 102 ? 8.117 -0.154 -18.243 1.00 89.50 102 ASP A CA 1
ATOM 783 C C . ASP A 1 102 ? 7.620 0.642 -19.467 1.00 89.50 102 ASP A C 1
ATOM 785 O O . ASP A 1 102 ? 6.651 1.397 -19.381 1.00 89.50 102 ASP A O 1
ATOM 789 N N . ILE A 1 103 ? 8.255 0.468 -20.634 1.00 86.69 103 ILE A N 1
ATOM 790 C CA . ILE A 1 103 ? 7.866 1.131 -21.880 1.00 86.69 103 ILE A CA 1
ATOM 791 C C . ILE A 1 103 ? 6.870 0.256 -22.637 1.00 86.69 103 ILE A C 1
ATOM 793 O O . ILE A 1 103 ? 7.213 -0.660 -23.391 1.00 86.69 103 ILE A O 1
ATOM 797 N N . PHE A 1 104 ? 5.602 0.607 -22.483 1.00 86.19 104 PHE A N 1
ATOM 798 C CA . PHE A 1 104 ? 4.496 -0.004 -23.199 1.00 86.19 104 PHE A CA 1
ATOM 799 C C . PHE A 1 104 ? 4.493 0.411 -24.674 1.00 86.19 104 PHE A C 1
ATOM 801 O O . PHE A 1 104 ? 4.469 1.600 -25.000 1.00 86.19 104 PHE A O 1
ATOM 808 N N . LYS A 1 105 ? 4.462 -0.566 -25.587 1.00 85.25 105 LYS A N 1
ATOM 809 C CA . LYS A 1 105 ? 4.300 -0.302 -27.025 1.00 85.25 105 LYS A CA 1
ATOM 810 C C . LYS A 1 105 ? 2.914 -0.702 -27.514 1.00 85.25 105 LYS A C 1
ATOM 812 O O . LYS A 1 105 ? 2.410 -1.735 -27.077 1.00 85.25 105 LYS A O 1
ATOM 817 N N . PRO A 1 106 ? 2.310 0.061 -28.441 1.00 86.44 106 PRO A N 1
ATOM 818 C CA . PRO A 1 106 ? 1.080 -0.358 -29.091 1.00 86.44 106 PRO A CA 1
ATOM 819 C C . PRO A 1 106 ? 1.267 -1.729 -29.739 1.00 86.44 106 PRO A C 1
ATOM 821 O O . PRO A 1 106 ? 2.283 -1.985 -30.387 1.00 86.44 106 PRO A O 1
ATOM 824 N N . LYS A 1 107 ? 0.266 -2.595 -29.604 1.00 86.06 107 LYS A N 1
ATOM 825 C CA . LYS A 1 107 ? 0.279 -3.947 -30.174 1.00 86.06 107 LYS A CA 1
ATOM 826 C C . LYS A 1 107 ? 0.289 -3.948 -31.710 1.00 86.06 107 LYS A C 1
ATOM 828 O O . LYS A 1 107 ? 0.659 -4.944 -32.320 1.00 86.06 107 LYS A O 1
ATOM 833 N N . GLY A 1 108 ? -0.089 -2.829 -32.335 1.00 82.56 108 GLY A N 1
ATOM 834 C CA . GLY A 1 108 ? -0.040 -2.640 -33.789 1.00 82.56 108 GLY A CA 1
ATOM 835 C C . GLY A 1 108 ? -1.129 -3.385 -34.568 1.00 82.56 108 GLY A C 1
ATOM 836 O O . GLY A 1 108 ? -1.136 -3.336 -35.791 1.00 82.56 108 GLY A O 1
ATOM 837 N N . ASP A 1 109 ? -2.071 -4.033 -33.880 1.00 88.06 109 ASP A N 1
ATOM 838 C CA . ASP A 1 109 ? -3.197 -4.785 -34.454 1.00 88.06 109 ASP A CA 1
ATOM 839 C C . ASP A 1 109 ? -4.484 -3.945 -34.577 1.00 88.06 109 ASP A C 1
ATOM 841 O O . ASP A 1 109 ? -5.569 -4.481 -34.786 1.00 88.06 109 ASP A O 1
ATOM 845 N N . GLY A 1 110 ? -4.381 -2.621 -34.410 1.00 83.94 110 GLY A N 1
ATOM 846 C CA . GLY A 1 110 ? -5.515 -1.694 -34.461 1.00 83.94 110 GLY A CA 1
ATOM 847 C C . GLY A 1 110 ? -6.417 -1.703 -33.219 1.00 83.94 110 GLY A C 1
ATOM 848 O O . GLY A 1 110 ? -7.331 -0.887 -33.144 1.00 83.94 110 GLY A O 1
ATOM 849 N N . SER A 1 111 ? -6.155 -2.558 -32.222 1.00 87.00 111 SER A N 1
ATOM 850 C CA . SER A 1 111 ? -6.988 -2.671 -31.009 1.00 87.00 111 SER A CA 1
ATOM 851 C C . SER A 1 111 ? -6.819 -1.524 -30.005 1.00 87.00 111 SER A C 1
ATOM 853 O O . SER A 1 111 ? -7.570 -1.443 -29.038 1.00 87.00 111 SER A O 1
ATOM 855 N N . GLY A 1 112 ? -5.799 -0.675 -30.179 1.00 84.62 112 GLY A N 1
ATOM 856 C CA . GLY A 1 112 ? -5.414 0.343 -29.193 1.00 84.62 112 GLY A CA 1
ATOM 857 C C . GLY A 1 112 ? -4.801 -0.229 -27.907 1.00 84.62 112 GLY A C 1
ATOM 858 O O . GLY A 1 112 ? -4.522 0.524 -26.978 1.00 84.62 112 GLY A O 1
ATOM 859 N N . THR A 1 113 ? -4.575 -1.545 -27.839 1.00 86.94 113 THR A N 1
ATOM 860 C CA . THR A 1 113 ? -3.933 -2.184 -26.685 1.00 86.94 113 THR A CA 1
ATOM 861 C C . THR A 1 113 ? -2.418 -2.003 -26.716 1.00 86.94 113 THR A C 1
ATOM 863 O O . THR A 1 113 ? -1.802 -1.875 -27.780 1.00 86.94 113 THR A O 1
ATOM 866 N N . TYR A 1 114 ? -1.813 -2.003 -25.530 1.00 86.44 114 TYR A N 1
ATOM 867 C CA . TYR A 1 114 ? -0.373 -1.886 -25.343 1.00 86.44 114 TYR A CA 1
ATOM 868 C C . TYR A 1 114 ? 0.201 -3.180 -24.760 1.00 86.44 114 TYR A C 1
ATOM 870 O O . TYR A 1 114 ? -0.477 -3.891 -24.019 1.00 86.44 114 TYR A O 1
ATOM 878 N N . ILE A 1 115 ? 1.458 -3.472 -25.082 1.00 86.12 115 ILE A N 1
ATOM 879 C CA . ILE A 1 115 ? 2.200 -4.636 -24.594 1.00 86.12 115 ILE A CA 1
ATOM 880 C C . ILE A 1 115 ? 3.532 -4.204 -23.974 1.00 86.12 115 ILE A C 1
ATOM 882 O O . ILE A 1 115 ? 4.190 -3.286 -24.473 1.00 86.12 115 ILE A O 1
ATOM 886 N N . GLN A 1 116 ? 3.938 -4.884 -22.900 1.00 88.25 116 GLN A N 1
ATOM 887 C CA . GLN A 1 116 ? 5.290 -4.766 -22.348 1.00 88.25 116 GLN A CA 1
ATOM 888 C C . GLN A 1 116 ? 6.296 -5.477 -23.255 1.00 88.25 116 GLN A C 1
ATOM 890 O O . GLN A 1 116 ? 5.965 -6.462 -23.923 1.00 88.25 116 GLN A O 1
ATOM 895 N N . GLN A 1 117 ? 7.530 -4.976 -23.292 1.00 84.56 117 GLN A N 1
ATOM 896 C CA . GLN A 1 117 ? 8.593 -5.547 -24.117 1.00 84.56 117 GLN A CA 1
ATOM 897 C C . GLN A 1 117 ? 9.639 -6.255 -23.258 1.00 84.56 117 GLN A C 1
ATOM 899 O O . GLN A 1 117 ? 10.177 -5.668 -22.329 1.00 84.56 117 GLN A O 1
ATOM 904 N N . TYR A 1 118 ? 9.970 -7.492 -23.632 1.00 84.94 118 TYR A N 1
ATOM 905 C CA . TYR A 1 118 ? 10.988 -8.327 -22.975 1.00 84.94 118 TYR A CA 1
ATOM 906 C C . TYR A 1 118 ? 12.088 -8.787 -23.947 1.00 84.94 118 TYR A C 1
ATOM 908 O O . TYR A 1 118 ? 12.724 -9.816 -23.743 1.00 84.94 118 TYR A O 1
ATOM 916 N N . ASN A 1 119 ? 12.276 -8.070 -25.057 1.00 85.81 119 ASN A N 1
ATOM 917 C CA . ASN A 1 119 ? 13.342 -8.374 -26.012 1.00 85.81 119 ASN A CA 1
ATOM 918 C C . ASN A 1 119 ? 14.710 -7.894 -25.492 1.00 85.81 119 ASN A C 1
ATOM 920 O O . ASN A 1 119 ? 14.790 -7.156 -24.515 1.00 85.81 119 ASN A O 1
ATOM 924 N N . GLU A 1 120 ? 15.788 -8.284 -26.173 1.00 83.38 120 GLU A N 1
ATOM 925 C CA . GLU A 1 120 ? 17.166 -7.950 -25.778 1.00 83.38 120 GLU A CA 1
ATOM 926 C C . GLU A 1 120 ? 17.396 -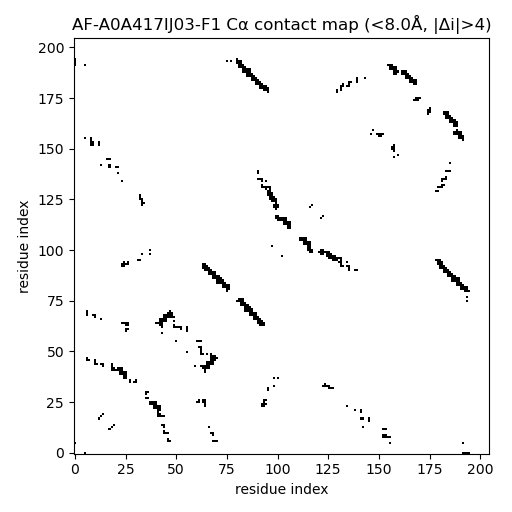6.435 -25.631 1.00 83.38 120 GLU A C 1
ATOM 928 O O . GLU A 1 120 ? 17.987 -5.983 -24.653 1.00 83.38 120 GLU A O 1
ATOM 933 N N . ALA A 1 121 ? 16.834 -5.630 -26.540 1.00 83.69 121 ALA A N 1
ATOM 934 C CA . ALA A 1 121 ? 16.909 -4.173 -26.452 1.00 83.69 121 ALA A CA 1
ATOM 935 C C . ALA A 1 121 ? 16.226 -3.627 -25.184 1.00 83.69 121 ALA A C 1
ATOM 937 O O . ALA A 1 121 ? 16.793 -2.768 -24.512 1.00 83.69 121 ALA A O 1
ATOM 938 N N . ALA A 1 122 ? 15.041 -4.140 -24.830 1.00 85.31 122 ALA A N 1
ATOM 939 C CA . ALA A 1 122 ? 14.338 -3.770 -23.604 1.00 85.31 122 ALA A CA 1
ATOM 940 C C . ALA A 1 122 ? 15.080 -4.251 -22.347 1.00 85.31 122 ALA A C 1
ATOM 942 O O . ALA A 1 122 ? 15.138 -3.516 -21.367 1.00 85.31 122 ALA A O 1
ATOM 943 N N . ALA A 1 123 ? 15.693 -5.436 -22.386 1.00 82.94 123 ALA A N 1
ATOM 944 C CA . ALA A 1 123 ? 16.502 -5.949 -21.282 1.00 82.94 123 ALA A CA 1
ATOM 945 C C . ALA A 1 123 ? 17.734 -5.068 -21.008 1.00 82.94 123 ALA A C 1
ATOM 947 O O . ALA A 1 123 ? 18.101 -4.875 -19.859 1.00 82.94 123 ALA A O 1
ATOM 948 N N . SER A 1 124 ? 18.340 -4.488 -22.049 1.00 85.31 124 SER A N 1
ATOM 949 C CA . SER A 1 124 ? 19.476 -3.563 -21.905 1.00 85.31 124 SER A CA 1
ATOM 950 C C . SER A 1 124 ? 19.086 -2.112 -21.588 1.00 85.31 124 SER A C 1
ATOM 952 O O . SER A 1 124 ? 19.956 -1.279 -21.333 1.00 85.31 124 SER A O 1
ATOM 954 N N . TYR A 1 125 ? 17.793 -1.778 -21.644 1.00 91.31 125 TYR A N 1
ATOM 955 C CA . TYR A 1 125 ? 17.321 -0.410 -21.462 1.00 91.31 125 TYR A CA 1
ATOM 956 C C . TYR A 1 125 ? 17.147 -0.085 -19.980 1.00 91.31 125 TYR A C 1
ATOM 958 O O . TYR A 1 125 ? 16.333 -0.706 -19.294 1.00 91.31 125 TYR A O 1
ATOM 966 N N . PHE A 1 126 ? 17.839 0.958 -19.525 1.00 93.94 126 PHE A N 1
ATOM 967 C CA . PHE A 1 126 ? 17.639 1.549 -18.210 1.00 93.94 126 PHE A CA 1
ATOM 968 C C . PHE A 1 126 ? 17.869 3.059 -18.232 1.00 93.94 126 PHE A C 1
ATOM 970 O O . PHE A 1 126 ? 18.851 3.543 -18.799 1.00 93.94 126 PHE A O 1
ATOM 977 N N . VAL A 1 127 ? 16.986 3.798 -17.562 1.00 95.56 127 VAL A N 1
ATOM 978 C CA . VAL A 1 127 ? 17.141 5.228 -17.289 1.00 95.56 127 VAL A CA 1
ATOM 979 C C . VAL A 1 127 ? 16.860 5.487 -15.816 1.00 95.56 127 VAL A C 1
ATOM 981 O O . VAL A 1 127 ? 15.701 5.551 -15.398 1.00 95.56 127 VAL A O 1
ATOM 984 N N . LYS A 1 128 ? 17.933 5.702 -15.047 1.00 95.25 128 LYS A N 1
ATOM 985 C CA . LYS A 1 128 ? 17.855 6.166 -13.658 1.00 95.25 128 LYS A CA 1
ATOM 986 C C . LYS A 1 128 ? 17.074 7.474 -13.578 1.00 95.25 128 LYS A C 1
ATOM 988 O O . LYS A 1 128 ? 17.371 8.415 -14.315 1.00 95.25 128 LYS A O 1
ATOM 993 N N . ASN A 1 129 ? 16.109 7.550 -12.668 1.00 94.25 129 ASN A N 1
ATOM 994 C CA . ASN A 1 129 ? 15.342 8.768 -12.417 1.00 94.25 129 ASN A CA 1
ATOM 995 C C . ASN A 1 129 ? 14.697 8.751 -11.022 1.00 94.25 129 ASN A C 1
ATOM 997 O O . ASN A 1 129 ? 14.751 7.749 -10.319 1.00 94.25 129 ASN A O 1
ATOM 1001 N N . GLY A 1 130 ? 14.100 9.878 -10.634 1.00 92.50 130 GLY A N 1
ATOM 1002 C CA . GLY A 1 130 ? 13.395 10.042 -9.365 1.00 92.50 130 GLY A CA 1
ATOM 1003 C C . GLY A 1 130 ? 11.874 9.914 -9.468 1.00 92.50 130 GLY A C 1
ATOM 1004 O O . GLY A 1 130 ? 11.189 10.473 -8.628 1.00 92.50 130 GLY A O 1
ATOM 1005 N N . GLU A 1 131 ? 11.318 9.263 -10.494 1.00 94.38 131 GLU A N 1
ATOM 1006 C CA . GLU A 1 131 ? 9.861 9.207 -10.728 1.00 94.38 131 GLU A CA 1
ATOM 1007 C C . GLU A 1 131 ? 9.163 8.047 -10.004 1.00 94.38 131 GLU A C 1
ATOM 1009 O O . GLU A 1 131 ? 7.942 7.916 -10.080 1.00 94.38 131 GLU A O 1
ATOM 1014 N N . GLY A 1 132 ? 9.912 7.233 -9.259 1.00 93.94 132 GLY A N 1
ATOM 1015 C CA . GLY A 1 132 ? 9.375 6.098 -8.513 1.00 93.94 132 GLY A CA 1
ATOM 1016 C C . GLY A 1 132 ? 8.375 6.465 -7.412 1.00 93.94 132 GLY A C 1
ATOM 1017 O O . GLY A 1 132 ? 7.617 5.612 -6.955 1.00 93.94 132 GLY A O 1
ATOM 1018 N N . TRP A 1 133 ? 8.277 7.745 -7.030 1.00 95.12 133 TRP A N 1
ATOM 1019 C CA . TRP A 1 133 ? 7.192 8.222 -6.166 1.00 95.12 133 TRP A CA 1
ATOM 1020 C C . TRP A 1 133 ? 5.813 7.892 -6.750 1.00 95.12 133 TRP A C 1
ATOM 1022 O O . TRP A 1 133 ? 4.880 7.626 -5.993 1.00 95.12 133 TRP A O 1
ATOM 1032 N N . ARG A 1 134 ? 5.674 7.852 -8.082 1.00 96.50 134 ARG A N 1
ATOM 1033 C CA . ARG A 1 134 ? 4.412 7.519 -8.759 1.00 96.50 134 ARG A CA 1
ATOM 1034 C C . ARG A 1 134 ? 3.911 6.131 -8.386 1.00 96.50 134 ARG A C 1
ATOM 1036 O O . ARG A 1 134 ? 2.710 5.963 -8.218 1.00 96.50 134 ARG A O 1
ATOM 1043 N N . ASP A 1 135 ? 4.806 5.167 -8.200 1.00 97.12 135 ASP A N 1
ATOM 1044 C CA . ASP A 1 135 ? 4.450 3.806 -7.798 1.00 97.12 135 ASP A CA 1
ATOM 1045 C C . ASP A 1 135 ? 3.825 3.778 -6.399 1.00 97.12 135 ASP A C 1
ATOM 1047 O O . ASP A 1 135 ? 2.779 3.157 -6.195 1.00 97.12 135 ASP A O 1
ATOM 1051 N N . ALA A 1 136 ? 4.409 4.517 -5.450 1.00 97.19 136 ALA A N 1
ATOM 1052 C CA . ALA A 1 136 ? 3.845 4.661 -4.110 1.00 97.19 136 ALA A CA 1
ATOM 1053 C C . ALA A 1 136 ? 2.465 5.342 -4.151 1.00 97.19 136 ALA A C 1
ATOM 1055 O O . ALA A 1 136 ? 1.530 4.881 -3.499 1.00 97.19 136 ALA A O 1
ATOM 1056 N N . TRP A 1 137 ? 2.306 6.397 -4.954 1.00 98.25 137 TRP A N 1
ATOM 1057 C CA . TRP A 1 137 ? 1.039 7.127 -5.061 1.00 98.25 137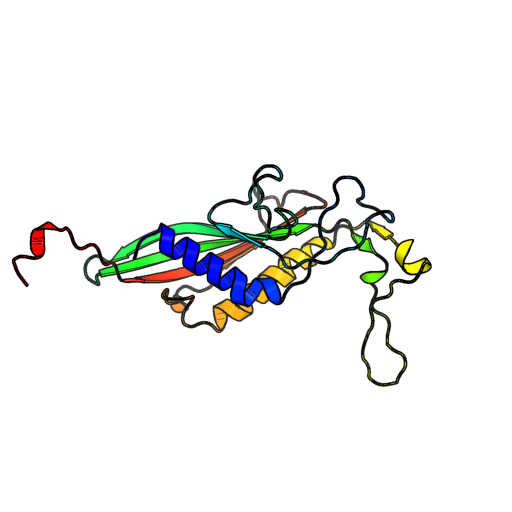 TRP A CA 1
ATOM 1058 C C . TRP A 1 137 ? -0.051 6.364 -5.822 1.00 98.25 137 TRP A C 1
ATOM 1060 O O . TRP A 1 137 ? -1.210 6.430 -5.425 1.00 98.25 137 TRP A O 1
ATOM 1070 N N . ASN A 1 138 ? 0.295 5.575 -6.840 1.00 97.88 138 ASN A N 1
ATOM 1071 C CA . ASN A 1 138 ? -0.646 4.665 -7.501 1.00 97.88 138 ASN A CA 1
ATOM 1072 C C . ASN A 1 138 ? -1.141 3.576 -6.536 1.00 97.88 138 ASN A C 1
ATOM 1074 O O . ASN A 1 138 ? -2.306 3.169 -6.589 1.00 97.88 138 ASN A O 1
ATOM 1078 N N . PHE A 1 139 ? -0.270 3.109 -5.635 1.00 98.50 139 PHE A N 1
ATOM 1079 C CA . PHE A 1 139 ? -0.660 2.167 -4.591 1.00 98.50 139 PHE A CA 1
ATOM 1080 C C . PHE A 1 139 ? -1.603 2.823 -3.567 1.00 98.50 139 PHE A C 1
ATOM 1082 O O . PHE A 1 139 ? -2.646 2.246 -3.251 1.00 98.50 139 PHE A O 1
ATOM 1089 N N . VAL A 1 140 ? -1.297 4.048 -3.121 1.00 98.75 140 VAL A N 1
ATOM 1090 C CA . VAL A 1 140 ? -2.194 4.851 -2.268 1.00 98.75 140 VAL A CA 1
ATOM 1091 C C . VAL A 1 140 ? -3.558 5.033 -2.934 1.00 98.75 140 VAL A C 1
ATOM 1093 O O . VAL A 1 140 ? -4.566 4.697 -2.324 1.00 98.75 140 VAL A O 1
ATOM 1096 N N . ASP A 1 141 ? -3.603 5.495 -4.185 1.00 98.50 141 ASP A N 1
ATOM 1097 C CA . ASP A 1 141 ? -4.848 5.742 -4.926 1.00 98.50 141 ASP A CA 1
ATOM 1098 C C . ASP A 1 141 ? -5.704 4.472 -5.054 1.00 98.50 141 ASP A C 1
ATOM 1100 O O . ASP A 1 141 ? -6.910 4.483 -4.802 1.00 98.50 141 ASP A O 1
ATOM 1104 N N . THR A 1 142 ? -5.062 3.333 -5.337 1.00 98.50 142 THR A N 1
ATOM 1105 C CA . THR A 1 142 ? -5.748 2.034 -5.396 1.00 98.50 142 THR A CA 1
ATOM 1106 C C . THR A 1 142 ? -6.391 1.673 -4.056 1.00 98.50 142 THR A C 1
ATOM 1108 O O . THR A 1 142 ? -7.534 1.208 -4.035 1.00 98.50 142 THR A O 1
ATOM 1111 N N . ALA A 1 143 ? -5.684 1.894 -2.944 1.00 98.56 143 ALA A N 1
ATOM 1112 C CA . ALA A 1 143 ? -6.206 1.639 -1.605 1.00 98.56 143 ALA A CA 1
ATOM 1113 C C . ALA A 1 143 ? -7.341 2.607 -1.241 1.00 98.56 143 ALA A C 1
ATOM 1115 O O . ALA A 1 143 ? -8.389 2.160 -0.779 1.00 98.56 143 ALA A O 1
ATOM 1116 N N . LEU A 1 144 ? -7.159 3.909 -1.489 1.00 98.56 144 LEU A N 1
ATOM 1117 C CA . LEU A 1 144 ? -8.154 4.949 -1.212 1.00 98.56 144 LEU A CA 1
ATOM 1118 C C . LEU A 1 144 ? -9.466 4.661 -1.930 1.00 98.56 144 LEU A C 1
ATOM 1120 O O . LEU A 1 144 ? -10.505 4.580 -1.278 1.00 98.56 144 LEU A O 1
ATOM 1124 N N . ARG A 1 145 ? -9.411 4.373 -3.234 1.00 98.31 145 ARG A N 1
ATOM 1125 C CA . ARG A 1 145 ? -10.598 4.023 -4.020 1.00 98.31 145 ARG A CA 1
ATOM 1126 C C . ARG A 1 145 ? -11.366 2.853 -3.407 1.00 98.31 145 ARG A C 1
ATOM 1128 O O . ARG A 1 145 ? -12.593 2.853 -3.426 1.00 98.31 145 ARG A O 1
ATOM 1135 N N . LEU A 1 146 ? -10.67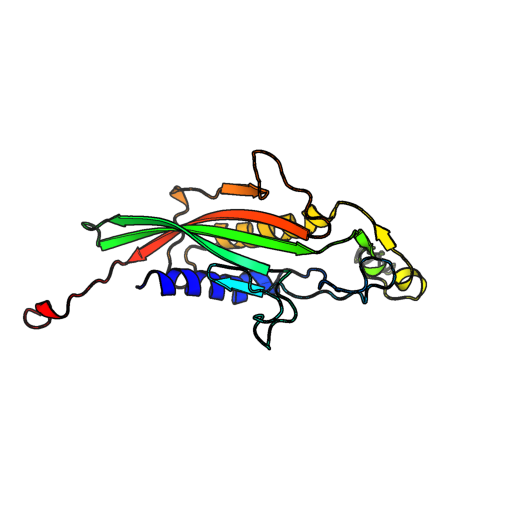9 1.839 -2.885 1.00 98.25 146 LEU A N 1
ATOM 1136 C CA . LEU A 1 146 ? -11.346 0.696 -2.258 1.00 98.25 146 LEU A CA 1
ATOM 1137 C C . LEU A 1 146 ? -11.918 1.039 -0.876 1.00 98.25 146 LEU A C 1
ATOM 1139 O O . LEU A 1 146 ? -13.040 0.637 -0.583 1.00 98.25 146 LEU A O 1
ATOM 1143 N N . ILE A 1 147 ? -11.204 1.821 -0.063 1.00 98.19 147 ILE A N 1
ATOM 1144 C CA . ILE A 1 147 ? -11.671 2.261 1.262 1.00 98.19 147 ILE A CA 1
ATOM 1145 C C . ILE A 1 147 ? -12.901 3.170 1.135 1.00 98.19 147 ILE A C 1
ATOM 1147 O O . ILE A 1 147 ? -13.879 2.987 1.854 1.00 98.19 147 ILE A O 1
ATOM 1151 N N . GLU A 1 148 ? -12.890 4.116 0.197 1.00 96.94 148 GLU A N 1
ATOM 1152 C CA . GLU A 1 148 ? -14.000 5.047 -0.056 1.00 96.94 148 GLU A CA 1
ATOM 1153 C C . GLU A 1 148 ? -15.303 4.320 -0.422 1.00 96.94 148 GLU A C 1
ATOM 1155 O O . GLU A 1 148 ? -16.399 4.732 -0.024 1.00 96.94 148 GLU A O 1
ATOM 1160 N N . ASN A 1 149 ? -15.183 3.208 -1.151 1.00 96.50 149 ASN A N 1
ATOM 1161 C CA . ASN A 1 149 ? -16.313 2.383 -1.572 1.00 96.50 149 ASN A CA 1
ATOM 1162 C C . ASN A 1 149 ? -16.702 1.307 -0.544 1.00 96.50 149 ASN A C 1
ATOM 1164 O O . ASN A 1 149 ? -17.778 0.720 -0.662 1.00 96.50 149 ASN A O 1
ATOM 1168 N N . ALA A 1 150 ? -15.880 1.059 0.477 1.00 96.56 150 ALA A N 1
ATOM 1169 C CA . ALA A 1 150 ? -16.175 0.091 1.524 1.00 96.56 150 ALA A CA 1
ATOM 1170 C C . ALA A 1 150 ? -17.038 0.716 2.630 1.00 96.56 150 ALA A C 1
ATOM 1172 O O . ALA A 1 150 ? -16.757 1.805 3.123 1.00 96.56 150 ALA A O 1
ATOM 1173 N N . GLU A 1 151 ? -18.093 0.017 3.047 1.00 97.19 151 GLU A N 1
ATOM 1174 C CA . GLU A 1 151 ? -18.800 0.327 4.302 1.00 97.19 151 GLU A CA 1
ATOM 1175 C C . GLU A 1 151 ? -18.104 -0.331 5.501 1.00 97.19 151 GLU A C 1
ATOM 1177 O O . GLU A 1 151 ? -18.078 0.223 6.600 1.00 97.19 151 GLU A O 1
ATOM 1182 N N . TYR A 1 152 ? -17.496 -1.499 5.270 1.00 97.56 152 TYR A N 1
ATOM 1183 C CA . TYR A 1 152 ? -16.802 -2.286 6.281 1.00 97.56 152 TYR A CA 1
ATOM 1184 C C . TYR A 1 152 ? -15.487 -2.849 5.745 1.00 97.56 152 TYR A C 1
ATOM 1186 O O . TYR A 1 152 ? -15.411 -3.278 4.592 1.00 97.56 152 TYR A O 1
ATOM 1194 N N . LEU A 1 153 ? -14.480 -2.912 6.614 1.00 96.50 153 LEU A N 1
ATOM 1195 C CA . LEU A 1 153 ? -13.266 -3.701 6.422 1.00 96.50 153 LEU A CA 1
ATOM 1196 C C . LEU A 1 153 ? -13.357 -4.887 7.385 1.00 96.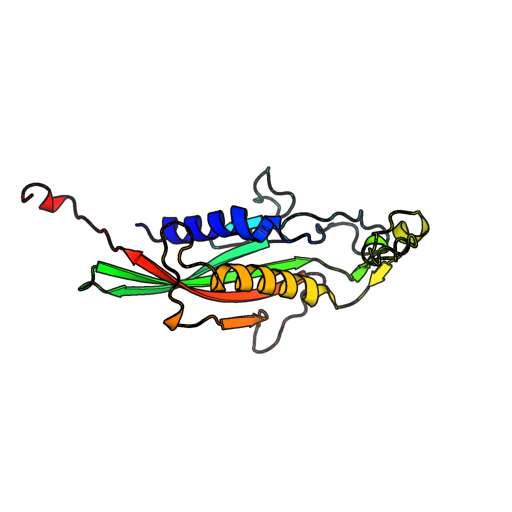50 153 LEU A C 1
ATOM 1198 O O . LEU A 1 153 ? -13.103 -4.744 8.579 1.00 96.50 153 LEU A O 1
ATOM 1202 N N . GLY A 1 154 ? -13.818 -6.035 6.887 1.00 93.12 154 GLY A N 1
ATOM 1203 C CA . GLY A 1 154 ? -14.217 -7.149 7.749 1.00 93.12 154 GLY A CA 1
ATOM 1204 C C . GLY A 1 154 ? -15.410 -6.767 8.628 1.00 93.12 154 GLY A C 1
ATOM 1205 O O . GLY A 1 154 ? -16.485 -6.466 8.117 1.00 93.12 154 GLY A O 1
ATOM 1206 N N . ASP A 1 155 ? -15.222 -6.783 9.943 1.00 91.81 155 ASP A N 1
ATOM 1207 C CA . ASP A 1 155 ? -16.216 -6.409 10.955 1.00 91.81 155 ASP A CA 1
ATOM 1208 C C . ASP A 1 155 ? -16.057 -4.970 11.484 1.00 91.81 155 ASP A C 1
ATOM 1210 O O . ASP A 1 155 ? -16.791 -4.556 12.383 1.00 91.81 155 ASP A O 1
ATOM 1214 N N . LEU A 1 156 ? -15.138 -4.192 10.906 1.00 96.69 156 LEU A N 1
ATOM 1215 C CA . LEU A 1 156 ? -14.886 -2.796 11.261 1.00 96.69 156 LEU A CA 1
ATOM 1216 C C . LEU A 1 156 ? -15.652 -1.860 10.325 1.00 96.69 156 LEU A C 1
ATOM 1218 O O . LEU A 1 156 ? -15.431 -1.900 9.114 1.00 96.69 156 LEU A O 1
ATOM 1222 N N . ARG A 1 157 ? -16.519 -0.991 10.856 1.00 97.06 157 ARG A N 1
ATOM 1223 C CA . ARG A 1 157 ? -17.228 0.020 10.047 1.00 97.06 157 ARG A CA 1
ATOM 1224 C C . ARG A 1 157 ? -16.261 1.131 9.661 1.00 97.06 157 ARG A C 1
ATOM 1226 O O . ARG A 1 157 ? -15.560 1.644 10.524 1.00 97.06 157 ARG A O 1
ATOM 1233 N N . VAL A 1 158 ? -16.245 1.554 8.402 1.00 97.94 158 VAL A N 1
ATOM 1234 C CA . VAL A 1 158 ? -15.480 2.737 7.975 1.00 97.94 158 VAL A CA 1
ATOM 1235 C C . VAL A 1 158 ? -16.243 4.006 8.375 1.00 97.94 158 VAL A C 1
ATOM 1237 O O . VAL A 1 158 ? -17.391 4.197 7.980 1.00 97.94 158 VAL A O 1
ATOM 1240 N N . ILE A 1 159 ? -15.608 4.897 9.141 1.00 96.94 159 ILE A N 1
ATOM 1241 C CA . ILE A 1 159 ? -16.202 6.160 9.613 1.00 96.94 159 ILE A CA 1
ATOM 1242 C C . ILE A 1 159 ? -15.973 7.252 8.556 1.00 96.94 159 ILE A C 1
ATOM 1244 O O . ILE A 1 159 ? -15.072 8.088 8.673 1.00 96.94 159 ILE A O 1
ATOM 1248 N N . LYS A 1 160 ? -16.775 7.234 7.487 1.00 95.00 160 LYS A N 1
ATOM 1249 C CA . LYS A 1 160 ? -16.635 8.142 6.330 1.00 95.00 160 LYS A CA 1
ATOM 1250 C C . LYS A 1 160 ? -16.808 9.615 6.705 1.00 95.00 160 LYS A C 1
ATOM 1252 O O . LYS A 1 160 ? -16.161 10.486 6.131 1.00 95.00 160 LYS A O 1
ATOM 1257 N N . GLU A 1 161 ? -17.630 9.892 7.709 1.00 95.50 161 GLU A N 1
ATOM 1258 C CA . GLU A 1 161 ? -17.916 11.224 8.239 1.00 95.50 161 GLU A CA 1
ATOM 1259 C C . GLU A 1 161 ? -16.688 11.942 8.832 1.00 95.50 161 GLU A C 1
ATOM 1261 O O . GLU A 1 161 ? -16.702 13.167 8.945 1.00 95.50 161 GLU A O 1
ATOM 1266 N N . LYS A 1 162 ? -15.604 11.217 9.156 1.00 95.94 162 LYS A N 1
ATOM 1267 C CA . LYS A 1 162 ? -14.323 11.799 9.608 1.00 95.94 162 LYS A CA 1
ATOM 1268 C C . LYS A 1 162 ? -13.340 12.094 8.468 1.00 95.94 162 LYS A C 1
ATOM 1270 O O . LYS A 1 162 ? -12.305 12.716 8.709 1.00 95.94 162 LYS A O 1
ATOM 1275 N N . GLY A 1 163 ? -13.675 11.702 7.238 1.00 96.56 163 GLY A N 1
ATOM 1276 C CA . GLY A 1 163 ? -12.831 11.871 6.060 1.00 96.56 163 GLY A CA 1
ATOM 1277 C C . GLY A 1 163 ? -11.590 10.974 6.053 1.00 96.56 163 GLY A C 1
ATOM 1278 O O . GLY A 1 163 ? -11.338 10.194 6.972 1.00 96.56 163 GLY A O 1
ATOM 1279 N N . ILE A 1 164 ? -10.810 11.099 4.979 1.00 98.19 164 ILE A N 1
ATOM 1280 C CA . ILE A 1 164 ? -9.537 10.403 4.785 1.00 98.19 164 ILE A CA 1
ATOM 1281 C C . ILE A 1 164 ? -8.471 11.462 4.500 1.00 98.19 164 ILE A C 1
ATOM 1283 O O . ILE A 1 164 ? -8.688 12.368 3.695 1.00 98.19 164 ILE A O 1
ATOM 1287 N N . THR A 1 165 ? -7.322 11.366 5.163 1.00 98.31 165 THR A N 1
ATOM 1288 C CA . THR A 1 165 ? -6.164 12.243 4.921 1.00 98.31 165 THR A CA 1
ATOM 1289 C C . THR A 1 165 ? -4.998 11.427 4.397 1.00 98.31 165 THR A C 1
ATOM 1291 O O . THR A 1 165 ? -4.859 10.269 4.764 1.00 98.31 165 THR A O 1
ATOM 1294 N N . PHE A 1 166 ? -4.137 12.004 3.570 1.00 98.38 166 PHE A N 1
ATOM 1295 C CA . PHE A 1 166 ? -2.974 11.311 3.022 1.00 98.38 166 PHE A CA 1
ATOM 1296 C C . PHE A 1 166 ? -1.832 12.294 2.781 1.00 98.38 166 PHE A C 1
ATOM 1298 O O . PHE A 1 166 ? -2.050 13.504 2.679 1.00 98.38 166 PHE A O 1
ATOM 1305 N N . GLY A 1 167 ? -0.611 11.783 2.679 1.00 97.19 167 GLY A N 1
ATOM 1306 C CA . GLY A 1 167 ? 0.566 12.615 2.473 1.00 97.19 167 GLY A CA 1
ATOM 1307 C C . GLY A 1 167 ? 1.843 11.812 2.241 1.00 97.19 167 GLY A C 1
ATOM 1308 O O . GLY A 1 167 ? 1.856 10.590 2.402 1.00 97.19 167 GLY A O 1
ATOM 1309 N N . PRO A 1 168 ? 2.939 12.484 1.861 1.00 95.50 168 PRO A N 1
ATOM 1310 C CA . PRO A 1 168 ? 4.255 11.865 1.848 1.00 95.50 168 PRO A CA 1
ATOM 1311 C C . PRO A 1 168 ? 4.745 11.624 3.281 1.00 95.50 168 PRO A C 1
ATOM 1313 O O . PRO A 1 168 ? 4.321 12.297 4.226 1.00 95.50 168 PRO A O 1
ATOM 1316 N N . VAL A 1 169 ? 5.679 10.688 3.446 1.00 93.00 169 VAL A N 1
ATOM 1317 C CA . VAL A 1 169 ? 6.451 10.599 4.693 1.00 93.00 169 VAL A CA 1
ATOM 1318 C C . VAL A 1 169 ? 7.391 11.802 4.772 1.00 93.00 169 VAL A C 1
ATOM 1320 O O . VAL A 1 169 ? 8.118 12.084 3.820 1.00 93.00 169 VAL A O 1
ATOM 1323 N N . THR A 1 170 ? 7.365 12.510 5.900 1.00 90.25 170 THR A N 1
ATOM 1324 C CA . THR A 1 170 ? 8.219 13.672 6.160 1.00 90.25 170 THR A CA 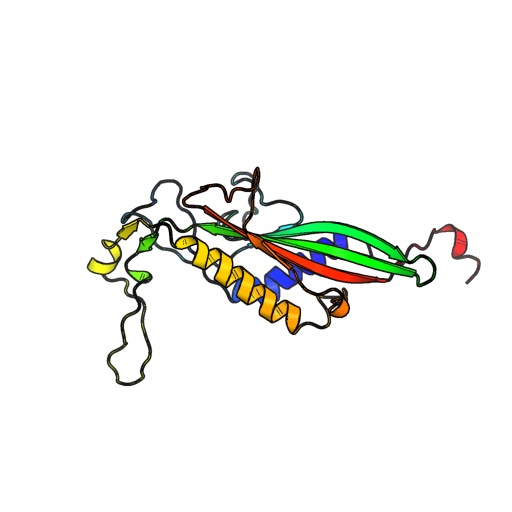1
ATOM 1325 C C . THR A 1 170 ? 9.064 13.464 7.414 1.00 90.25 170 THR A C 1
ATOM 1327 O O . THR A 1 170 ? 8.598 12.905 8.408 1.00 90.25 170 THR A O 1
ATOM 1330 N N . GLU A 1 171 ? 10.304 13.948 7.383 1.00 86.38 171 GLU A N 1
ATOM 1331 C CA . GLU A 1 171 ? 11.162 14.116 8.557 1.00 86.38 171 GLU A CA 1
ATOM 1332 C C . GLU A 1 171 ? 11.626 15.573 8.607 1.00 86.38 171 GLU A C 1
ATOM 1334 O O . GLU A 1 171 ? 12.082 16.110 7.601 1.00 86.38 171 GLU A O 1
ATOM 1339 N N . GLN A 1 172 ? 11.506 16.224 9.770 1.00 84.50 172 GLN A N 1
ATOM 1340 C CA . GLN A 1 172 ? 11.917 17.627 9.959 1.00 84.50 172 GLN A CA 1
ATOM 1341 C C . GLN A 1 172 ? 11.364 18.577 8.873 1.00 84.50 172 GLN A C 1
ATOM 1343 O O . GLN A 1 172 ? 12.096 19.392 8.319 1.00 84.50 172 GLN A O 1
ATOM 1348 N N . ASP A 1 173 ? 10.074 18.438 8.545 1.00 82.00 173 ASP A N 1
ATOM 1349 C CA . ASP A 1 173 ? 9.358 19.222 7.522 1.00 82.00 173 ASP A CA 1
ATOM 1350 C C . ASP A 1 173 ? 9.881 19.076 6.077 1.00 82.00 173 ASP A C 1
ATOM 1352 O O . ASP A 1 173 ? 9.445 19.798 5.178 1.00 82.00 173 ASP A O 1
ATOM 1356 N N . ALA A 1 174 ? 10.756 18.101 5.820 1.00 81.94 174 ALA A N 1
ATOM 1357 C CA . ALA A 1 174 ? 11.222 17.730 4.489 1.00 81.94 174 ALA A CA 1
ATOM 1358 C C . ALA A 1 174 ? 10.750 16.319 4.115 1.00 81.94 174 ALA A C 1
ATOM 1360 O O . ALA A 1 174 ? 10.586 15.455 4.973 1.00 81.94 174 ALA A O 1
ATOM 1361 N N . VAL A 1 175 ? 10.551 16.067 2.819 1.00 83.62 175 VAL A N 1
ATOM 1362 C CA . VAL A 1 175 ? 10.423 14.698 2.299 1.00 83.62 175 VAL A CA 1
ATOM 1363 C C . VAL A 1 175 ? 11.842 14.153 2.146 1.00 83.62 175 VAL A C 1
ATOM 1365 O O . VAL A 1 175 ? 12.592 14.707 1.335 1.00 83.62 175 VAL A O 1
ATOM 1368 N N . PRO A 1 176 ? 12.255 13.133 2.918 1.00 85.06 176 PRO A N 1
ATOM 1369 C CA . PRO A 1 176 ? 13.624 12.651 2.838 1.00 85.06 176 PRO A CA 1
ATOM 1370 C C . PRO A 1 176 ? 13.877 11.952 1.503 1.00 85.06 176 PRO A C 1
ATOM 1372 O O . PRO A 1 176 ? 13.008 11.256 0.972 1.00 85.06 176 PRO A O 1
ATOM 1375 N N . ASP A 1 177 ? 15.089 12.115 0.975 1.00 87.06 177 ASP A N 1
ATOM 1376 C CA . ASP A 1 177 ? 15.535 11.367 -0.195 1.00 87.06 177 ASP A CA 1
ATOM 1377 C C . ASP A 1 177 ? 15.978 9.964 0.234 1.00 87.06 177 ASP A C 1
ATOM 1379 O O . ASP A 1 177 ? 17.097 9.752 0.705 1.00 87.06 177 ASP A O 1
ATOM 1383 N N . PHE A 1 178 ? 15.062 9.009 0.092 1.00 90.69 178 PHE A N 1
ATOM 1384 C CA . PHE A 1 178 ? 15.317 7.591 0.324 1.00 90.69 178 PHE A CA 1
ATOM 1385 C C . PHE A 1 178 ? 15.579 6.822 -0.970 1.00 90.69 178 PHE A C 1
ATOM 1387 O O . PHE A 1 178 ? 15.467 5.592 -0.961 1.00 90.69 178 PHE A O 1
ATOM 1394 N N . TYR A 1 179 ? 15.910 7.506 -2.075 1.00 92.06 179 TYR A N 1
ATOM 1395 C CA . TYR A 1 179 ? 16.133 6.864 -3.367 1.00 92.06 179 TYR A CA 1
ATOM 1396 C C . TYR A 1 179 ? 16.994 5.594 -3.211 1.00 92.06 179 TYR A C 1
ATOM 1398 O O . TYR A 1 179 ? 18.073 5.650 -2.607 1.00 92.06 179 TYR A O 1
ATOM 1406 N N . PRO A 1 180 ? 16.569 4.444 -3.769 1.00 94.81 180 PRO A N 1
ATOM 1407 C CA . PRO A 1 180 ? 15.442 4.230 -4.699 1.00 94.81 180 PRO A CA 1
ATOM 1408 C C . PRO A 1 180 ? 14.091 3.857 -4.045 1.00 94.81 180 PRO A C 1
ATOM 1410 O O . PRO A 1 180 ? 13.222 3.295 -4.714 1.00 94.81 180 PRO A O 1
ATOM 1413 N N . TYR A 1 181 ? 13.910 4.104 -2.749 1.00 95.81 181 TYR A N 1
ATOM 1414 C CA . TYR A 1 181 ? 12.685 3.794 -2.010 1.00 95.81 181 TYR A CA 1
ATOM 1415 C C . TYR A 1 181 ? 11.765 5.007 -1.884 1.00 95.81 181 TYR A C 1
ATOM 1417 O O . TYR A 1 181 ? 12.213 6.134 -1.679 1.00 95.81 181 TYR A O 1
ATOM 1425 N N . TRP A 1 182 ? 10.461 4.752 -1.960 1.00 96.62 182 TRP A N 1
ATOM 1426 C CA . TRP A 1 182 ? 9.426 5.779 -1.998 1.00 96.62 182 TRP A CA 1
ATOM 1427 C C . TRP A 1 182 ? 8.316 5.448 -1.013 1.00 96.62 182 TRP A C 1
ATOM 1429 O O . TRP A 1 182 ? 7.837 4.313 -0.977 1.00 96.62 182 TRP A O 1
ATOM 1439 N N . PHE A 1 183 ? 7.896 6.444 -0.231 1.00 96.94 183 PHE A N 1
ATOM 1440 C CA . PHE A 1 183 ? 6.958 6.247 0.868 1.00 96.94 183 PHE A CA 1
ATOM 1441 C C . PHE A 1 183 ? 5.840 7.284 0.870 1.00 96.94 183 PHE A C 1
ATOM 1443 O O . PHE A 1 183 ? 6.061 8.473 0.629 1.00 96.94 183 PHE A O 1
ATOM 1450 N N . ALA A 1 184 ? 4.643 6.829 1.211 1.00 97.88 184 ALA A N 1
ATOM 1451 C CA . ALA A 1 184 ? 3.468 7.664 1.412 1.00 97.88 184 ALA A CA 1
ATOM 1452 C C . ALA A 1 184 ? 2.604 7.072 2.528 1.00 97.88 184 ALA A C 1
ATOM 1454 O O . ALA A 1 184 ? 2.781 5.915 2.917 1.00 97.88 184 ALA A O 1
ATOM 1455 N N . TRP A 1 185 ? 1.664 7.848 3.050 1.00 98.38 185 TRP A N 1
ATOM 1456 C CA . TRP A 1 185 ? 0.711 7.376 4.042 1.00 98.38 185 TRP A CA 1
ATOM 1457 C C . TRP A 1 185 ? -0.710 7.832 3.728 1.00 98.38 185 TRP A C 1
ATOM 1459 O O . TRP A 1 185 ? -0.924 8.863 3.090 1.00 98.38 185 TRP A O 1
ATOM 1469 N N . ALA A 1 186 ? -1.680 7.067 4.221 1.00 98.62 186 ALA A N 1
ATOM 1470 C CA . ALA A 1 186 ? -3.087 7.444 4.275 1.00 98.62 186 ALA A CA 1
ATOM 1471 C C . ALA A 1 186 ? -3.649 7.142 5.667 1.00 98.62 186 ALA A C 1
ATOM 1473 O O . ALA A 1 186 ? -3.258 6.167 6.301 1.00 98.62 186 ALA A O 1
ATOM 1474 N N . GLU A 1 187 ? -4.563 7.969 6.151 1.00 98.62 187 GLU A N 1
ATOM 1475 C CA . GLU A 1 187 ? -5.220 7.836 7.442 1.00 98.62 187 GLU A CA 1
ATOM 1476 C C . GLU A 1 187 ? -6.728 7.924 7.300 1.00 98.62 187 GLU A C 1
ATOM 1478 O O . GLU A 1 187 ? -7.246 8.860 6.693 1.00 98.62 187 GLU A O 1
ATOM 1483 N N . PHE A 1 188 ? -7.417 6.990 7.938 1.00 98.44 188 PHE A N 1
ATOM 1484 C CA . PHE A 1 188 ? -8.870 6.929 8.004 1.00 98.44 188 PHE A CA 1
ATOM 1485 C C . PHE A 1 188 ? -9.296 6.398 9.375 1.00 98.44 188 PHE A C 1
ATOM 1487 O O . PHE A 1 188 ? -8.465 5.944 10.169 1.00 98.44 188 PHE A O 1
ATOM 1494 N N . SER A 1 189 ? -10.588 6.472 9.677 1.00 98.19 189 SER A N 1
ATOM 1495 C CA . SER A 1 189 ? -11.129 5.982 10.943 1.00 98.19 189 SER A CA 1
ATOM 1496 C C . SER A 1 189 ? -12.051 4.790 10.734 1.00 98.19 189 SER A C 1
ATOM 1498 O O . SER A 1 189 ? -12.807 4.740 9.764 1.00 98.19 189 SER A O 1
ATOM 1500 N N . VAL A 1 190 ? -11.991 3.846 11.670 1.00 97.75 190 VAL A N 1
ATOM 1501 C CA . VAL A 1 190 ? -12.895 2.698 11.752 1.00 97.75 190 VAL A CA 1
ATOM 1502 C C . VAL A 1 190 ? -13.548 2.608 13.123 1.00 97.75 190 VAL A C 1
ATOM 1504 O O . VAL A 1 190 ? -12.976 3.078 14.103 1.00 97.75 190 VAL A O 1
ATOM 1507 N N . GLU A 1 191 ? -14.718 1.988 13.187 1.00 96.12 191 GLU A N 1
ATOM 1508 C CA . GLU A 1 191 ? -15.499 1.772 14.405 1.00 96.12 191 GLU A CA 1
ATOM 1509 C C . GLU A 1 191 ? -15.661 0.271 14.672 1.00 96.12 191 GLU A C 1
ATOM 1511 O O . GLU A 1 191 ? -15.940 -0.511 13.755 1.00 96.12 191 GLU A O 1
ATOM 1516 N N . GLU A 1 192 ? -15.518 -0.132 15.933 1.00 93.31 192 GLU A N 1
ATOM 1517 C CA . GLU A 1 192 ? -15.819 -1.482 16.414 1.00 93.31 192 GLU A CA 1
ATOM 1518 C C . GLU A 1 192 ? -16.697 -1.453 17.672 1.00 93.31 192 GLU A C 1
ATOM 1520 O O . GLU A 1 192 ? -16.643 -0.528 18.483 1.00 93.31 192 GLU A O 1
ATOM 1525 N N . ALA A 1 193 ? -17.461 -2.523 17.900 1.00 87.75 193 ALA A N 1
ATOM 1526 C CA . ALA A 1 193 ? -18.194 -2.691 19.151 1.00 87.75 193 ALA A CA 1
ATOM 1527 C C . ALA A 1 193 ? -17.249 -3.020 20.327 1.00 87.75 193 ALA A C 1
ATOM 1529 O O . ALA A 1 193 ? -16.469 -3.989 20.305 1.00 87.75 193 ALA A O 1
ATOM 1530 N N . LEU A 1 194 ? -17.387 -2.267 21.419 1.00 82.81 194 LEU A N 1
ATOM 1531 C CA . LEU A 1 194 ? -16.647 -2.449 22.663 1.00 82.81 194 LEU A CA 1
ATOM 1532 C C . LEU A 1 194 ? -17.275 -3.560 23.516 1.00 82.81 194 LEU A C 1
ATOM 1534 O O . LEU A 1 194 ? -18.010 -3.328 24.470 1.00 82.81 194 LEU A O 1
ATOM 1538 N N . THR A 1 195 ? -16.930 -4.808 23.220 1.00 68.62 195 THR A N 1
ATOM 1539 C CA . THR A 1 195 ? -17.295 -5.962 24.058 1.00 68.62 195 THR A CA 1
ATOM 1540 C C . THR A 1 195 ? -16.195 -6.248 25.081 1.00 68.62 195 THR A C 1
ATOM 1542 O O . THR A 1 195 ? -15.295 -7.054 24.845 1.00 68.62 195 THR A O 1
ATOM 1545 N N . ARG A 1 196 ? -16.250 -5.588 26.243 1.00 65.56 196 ARG A N 1
ATOM 1546 C CA . ARG A 1 196 ? -15.454 -5.963 27.424 1.00 65.56 196 ARG A CA 1
ATOM 1547 C C . ARG A 1 196 ? -16.392 -6.583 28.458 1.00 65.56 196 ARG A C 1
ATOM 1549 O O . ARG A 1 196 ? -16.867 -5.887 29.340 1.00 65.56 196 ARG A O 1
ATOM 1556 N N . ASN A 1 197 ? -16.674 -7.883 28.358 1.00 57.06 197 ASN A N 1
ATOM 1557 C CA . ASN A 1 197 ? -17.345 -8.603 29.445 1.00 57.06 197 ASN A CA 1
ATOM 1558 C C . ASN A 1 197 ? -16.304 -8.961 30.517 1.00 57.06 197 ASN A C 1
ATOM 1560 O O . ASN A 1 197 ? -15.501 -9.872 30.284 1.00 57.06 197 ASN A O 1
ATOM 1564 N N . PRO A 1 198 ? -16.278 -8.315 31.698 1.00 52.09 198 PRO A N 1
ATOM 1565 C CA . PRO A 1 198 ? -15.566 -8.896 32.820 1.00 52.09 198 PRO A CA 1
ATOM 1566 C C . PRO A 1 198 ? -16.319 -10.168 33.227 1.00 52.09 198 PRO A C 1
ATOM 1568 O O . PRO A 1 198 ? -17.539 -10.162 33.397 1.00 52.09 198 PRO A O 1
ATOM 1571 N N . LYS A 1 199 ? -15.589 -11.278 33.395 1.00 57.03 199 LYS A N 1
ATOM 1572 C CA . LYS A 1 199 ? -16.126 -12.592 33.808 1.00 57.03 199 LYS A CA 1
ATOM 1573 C C . LYS A 1 199 ? -16.987 -12.550 35.090 1.00 57.03 199 LYS A C 1
ATOM 1575 O O . LYS A 1 199 ? -17.632 -13.537 35.417 1.00 57.03 199 LYS A O 1
ATOM 1580 N N . SER A 1 200 ? -17.022 -11.428 35.809 1.00 55.81 200 SER A N 1
ATOM 1581 C CA . SER A 1 200 ? -17.770 -11.227 37.048 1.00 55.81 200 SER A CA 1
ATOM 1582 C C . SER A 1 200 ? -19.292 -11.133 36.897 1.00 55.81 200 SER A C 1
ATOM 1584 O O . SER A 1 200 ? -19.957 -11.295 37.908 1.00 55.81 200 SER A O 1
ATOM 1586 N N . TYR A 1 201 ? -19.871 -10.916 35.707 1.00 57.03 201 TYR A N 1
ATOM 1587 C CA . TYR A 1 201 ? -21.332 -10.712 35.563 1.00 57.03 201 TYR A CA 1
ATOM 1588 C C . TYR A 1 201 ? -22.105 -11.842 34.864 1.00 57.03 201 TYR A C 1
ATOM 1590 O O . TYR A 1 201 ? -23.314 -11.734 34.695 1.00 57.03 201 TYR A O 1
ATOM 1598 N N . GLN A 1 202 ? -21.458 -12.961 34.520 1.00 55.56 202 GLN A N 1
ATOM 1599 C CA . GLN A 1 202 ? -22.139 -14.107 33.887 1.00 55.56 202 GLN A CA 1
ATOM 1600 C C . GLN A 1 202 ? -23.216 -14.773 34.760 1.00 55.56 202 GLN A C 1
ATOM 1602 O O . GLN A 1 202 ? -23.999 -15.556 34.246 1.00 55.56 202 GLN A O 1
ATOM 1607 N N . HIS A 1 203 ? -23.261 -14.479 36.060 1.00 60.16 203 HIS A N 1
ATOM 1608 C CA . HIS A 1 203 ? -24.253 -15.030 36.985 1.00 60.16 203 HIS A CA 1
ATOM 1609 C C . HIS A 1 203 ? -25.518 -14.160 37.131 1.00 60.16 203 HIS A C 1
ATOM 1611 O O . HIS A 1 203 ? -26.387 -14.500 37.929 1.00 60.16 203 HIS A O 1
ATOM 1617 N N . LEU A 1 204 ? -25.602 -13.030 36.416 1.00 53.41 204 LEU A N 1
ATOM 1618 C CA . LEU A 1 204 ? -26.748 -12.107 36.442 1.00 53.41 204 LEU A CA 1
ATOM 1619 C C . LEU A 1 204 ? -27.578 -12.124 35.143 1.00 53.41 204 LEU A C 1
ATOM 1621 O O . LEU A 1 204 ? -28.505 -11.325 35.021 1.00 53.41 204 LEU A O 1
ATOM 1625 N N . LEU A 1 205 ? -27.237 -12.997 34.187 1.00 49.16 205 LEU A N 1
ATOM 1626 C CA . LEU A 1 205 ? -27.944 -13.207 32.918 1.00 49.16 205 LEU A CA 1
ATOM 1627 C C . LEU A 1 205 ? -28.530 -14.619 32.858 1.00 49.16 205 LEU A C 1
ATOM 1629 O O . LEU A 1 205 ? -27.816 -15.557 33.278 1.00 49.16 205 LEU A O 1
#

Mean predicted aligned error: 6.06 Å

Solvent-accessible surface area (backbone atoms only — not comparable to full-atom values): 11526 Å² total; per-residue (Å²): 98,53,77,67,53,56,43,50,38,48,27,52,41,38,49,68,68,38,24,74,78,42,75,42,44,53,74,56,97,88,34,79,53,44,79,35,82,86,44,73,37,59,39,47,54,29,65,70,51,76,50,54,76,96,64,42,55,94,92,48,96,51,54,47,25,21,38,22,35,33,79,77,48,74,49,74,43,79,88,78,36,30,31,42,36,34,38,33,39,41,34,35,27,39,33,46,45,50,40,23,52,74,51,65,38,72,67,80,77,82,77,83,48,68,38,68,39,85,48,73,70,27,52,64,30,54,46,79,48,85,66,31,51,54,58,20,50,53,51,49,51,54,43,48,60,51,54,74,72,37,64,51,47,78,86,30,36,49,40,68,93,76,46,73,51,69,47,70,55,65,56,96,94,35,70,70,89,50,79,46,45,24,53,29,35,41,34,41,36,33,36,40,62,51,67,79,80,63,85,85,55,70,87,80,111